Protein AF-A0A929URW5-F1 (afdb_monomer_lite)

pLDDT: mean 80.86, std 25.46, range [23.77, 98.81]

Foldseek 3Di:
DEEEEPFQFDDCVTPPVVCVVDDCVVYPYDYQPDAADQLGADQLVSVLCSLVVPLVPHQEYEEELNCQQQRHDLSLQADPDDLVSSVLSLCSLVVSCVVRVNYAYEYEYELDDQDLAQDPSSHAPCSVPCSNVQFVLQQVVQCVVVVNDDPPDDDPDPVNDDDCCVQDPDDDDDDDDDDDDDDDDDDDDDDDDDDSPPPRPPSPDPDDRCPVPDNVVVSCSSVVSSSSSVVSVVVVVVCCVVVSHVYYHYHYDPDDPTGDSD

Radius of gyration: 21.34 Å; chains: 1; bounding box: 52×49×50 Å

Structure (mmCIF, N/CA/C/O backbone):
data_AF-A0A929URW5-F1
#
_entry.id   AF-A0A929URW5-F1
#
loop_
_atom_site.group_PDB
_atom_site.id
_atom_site.type_symbol
_atom_site.label_atom_id
_atom_site.label_alt_id
_atom_site.label_comp_id
_atom_site.label_asym_id
_atom_site.label_entity_id
_atom_site.label_seq_id
_atom_site.pdbx_PDB_ins_code
_atom_site.Cartn_x
_atom_site.Cartn_y
_atom_site.Cartn_z
_atom_site.occupancy
_atom_site.B_iso_or_equiv
_atom_site.auth_seq_id
_atom_site.auth_comp_id
_atom_site.auth_asym_id
_atom_site.auth_atom_id
_atom_site.pdbx_PDB_model_num
ATOM 1 N N . MET A 1 1 ? -13.290 -8.581 20.587 1.00 94.56 1 MET A N 1
ATOM 2 C CA . MET A 1 1 ? -12.255 -7.677 20.051 1.00 94.56 1 MET A CA 1
ATOM 3 C C . MET A 1 1 ? -12.686 -7.195 18.677 1.00 94.56 1 MET A C 1
ATOM 5 O O . MET A 1 1 ? -13.157 -8.012 17.895 1.00 94.56 1 MET A O 1
ATOM 9 N N . LYS A 1 2 ? -12.552 -5.908 18.374 1.00 96.94 2 LYS A N 1
ATOM 10 C CA . LYS A 1 2 ? -12.878 -5.293 17.090 1.00 96.94 2 LYS A CA 1
ATOM 11 C C . LYS A 1 2 ? -11.612 -4.714 16.470 1.00 96.94 2 LYS A C 1
ATOM 13 O O . LYS A 1 2 ? -11.015 -3.794 17.018 1.00 96.94 2 LYS A O 1
ATOM 18 N N . ILE A 1 3 ? -11.219 -5.251 15.323 1.00 97.69 3 ILE A N 1
ATOM 19 C CA . ILE A 1 3 ? -10.032 -4.823 14.584 1.00 97.69 3 ILE A CA 1
ATOM 20 C C . ILE A 1 3 ? -10.495 -4.127 13.313 1.00 97.69 3 ILE A C 1
ATOM 22 O O . ILE A 1 3 ? -11.280 -4.681 12.541 1.00 97.69 3 ILE A O 1
ATOM 26 N N . LEU A 1 4 ? -9.995 -2.921 13.085 1.00 97.94 4 LEU A N 1
ATOM 27 C CA . LEU A 1 4 ? -10.109 -2.266 11.792 1.00 97.94 4 LEU A CA 1
ATOM 28 C C . LEU A 1 4 ? -9.009 -2.805 10.897 1.00 97.94 4 LEU A C 1
ATOM 30 O O . LEU A 1 4 ? -7.837 -2.779 11.265 1.00 97.94 4 LEU A O 1
ATOM 34 N N . LEU A 1 5 ? -9.395 -3.273 9.720 1.00 98.25 5 LEU A N 1
ATOM 35 C CA . LEU A 1 5 ? -8.473 -3.701 8.690 1.00 98.25 5 LEU A CA 1
ATOM 36 C C . LEU A 1 5 ? -8.624 -2.770 7.491 1.00 98.25 5 LEU A C 1
ATOM 38 O O . LEU A 1 5 ? -9.685 -2.713 6.869 1.00 98.25 5 LEU A O 1
ATOM 42 N N . LEU A 1 6 ? -7.545 -2.070 7.154 1.00 98.38 6 LEU A N 1
ATOM 43 C CA . LEU A 1 6 ? -7.367 -1.500 5.827 1.00 98.38 6 LEU A CA 1
ATOM 44 C C . LEU A 1 6 ? -6.503 -2.489 5.023 1.00 98.38 6 LEU A C 1
ATOM 46 O O . LEU A 1 6 ? -5.286 -2.527 5.229 1.00 98.38 6 LEU A O 1
ATOM 50 N N . PRO A 1 7 ? -7.116 -3.357 4.196 1.00 98.12 7 PRO A N 1
ATOM 51 C CA . PRO A 1 7 ? -6.416 -4.459 3.542 1.00 98.12 7 PRO A CA 1
ATOM 52 C C . PRO A 1 7 ? -5.497 -3.952 2.428 1.00 98.12 7 PRO A C 1
ATOM 54 O O . PRO A 1 7 ? -5.641 -2.821 1.976 1.00 98.12 7 PRO A O 1
ATOM 57 N N . LEU A 1 8 ? -4.591 -4.812 1.954 1.00 97.75 8 LEU A N 1
ATOM 58 C CA . LEU A 1 8 ? -3.663 -4.495 0.861 1.00 97.75 8 LEU A CA 1
ATOM 59 C C . LEU A 1 8 ? -4.377 -4.105 -0.445 1.00 97.75 8 LEU A C 1
ATOM 61 O O . LEU A 1 8 ? -3.976 -3.174 -1.139 1.00 97.75 8 LEU A O 1
ATOM 65 N N . ASP A 1 9 ? -5.438 -4.839 -0.771 1.00 97.06 9 ASP A N 1
ATOM 66 C CA . ASP A 1 9 ? -6.297 -4.646 -1.936 1.00 97.06 9 ASP A CA 1
ATOM 67 C C . ASP A 1 9 ? -7.621 -5.410 -1.749 1.00 97.06 9 ASP A C 1
ATOM 69 O O . ASP A 1 9 ? -7.901 -5.965 -0.681 1.00 97.06 9 ASP A O 1
ATOM 73 N N . GLU A 1 10 ? -8.464 -5.412 -2.779 1.00 96.81 10 GLU A N 1
ATOM 74 C CA . GLU A 1 10 ? -9.782 -6.040 -2.784 1.00 96.81 10 GLU A CA 1
ATOM 75 C C . GLU A 1 10 ? -9.771 -7.569 -2.885 1.00 96.81 10 GLU A C 1
ATOM 77 O O . GLU A 1 10 ? -10.828 -8.198 -2.751 1.00 96.81 10 GLU A O 1
ATOM 82 N N . ARG A 1 11 ? -8.613 -8.195 -3.134 1.00 96.38 11 ARG A N 1
ATOM 83 C CA . ARG A 1 11 ? -8.550 -9.641 -3.363 1.00 96.38 11 ARG A CA 1
ATOM 84 C C . ARG A 1 11 ? -8.981 -10.395 -2.097 1.00 96.38 11 ARG A C 1
ATOM 86 O O . ARG A 1 11 ? -8.647 -9.985 -0.981 1.00 96.38 11 ARG A O 1
ATOM 93 N N . PRO A 1 12 ? -9.689 -11.538 -2.221 1.00 95.75 12 PRO A N 1
ATOM 94 C CA . PRO A 1 12 ? -10.243 -12.249 -1.067 1.00 95.75 12 PRO A CA 1
ATOM 95 C C . PRO A 1 12 ? -9.217 -12.631 0.003 1.00 95.75 12 PRO A C 1
ATOM 97 O O . PRO A 1 12 ? -9.555 -12.617 1.184 1.00 95.75 12 PRO A O 1
ATOM 100 N N . CYS A 1 13 ? -7.976 -12.933 -0.385 1.00 95.25 13 CYS A N 1
ATOM 101 C CA . CYS A 1 13 ? -6.891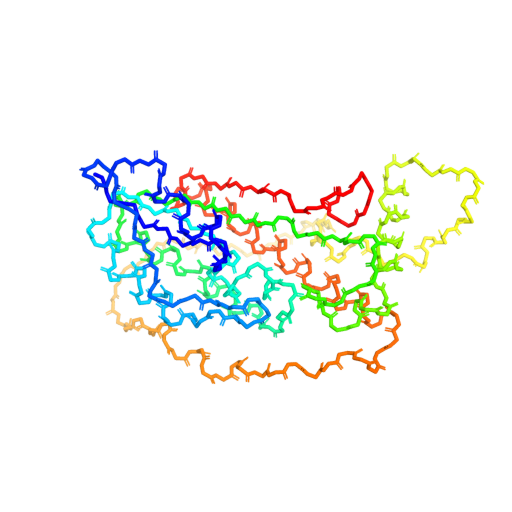 -13.230 0.551 1.00 95.25 13 CYS A CA 1
ATOM 102 C C . CYS A 1 13 ? -6.545 -12.053 1.472 1.00 95.25 13 CYS A C 1
ATOM 104 O O . CYS A 1 13 ? -6.184 -12.285 2.622 1.00 95.25 13 CYS A O 1
ATOM 106 N N . ASN A 1 14 ? -6.720 -10.820 0.998 1.00 96.06 14 ASN A N 1
ATOM 107 C CA . ASN A 1 14 ? -6.400 -9.603 1.734 1.00 96.06 14 ASN A CA 1
ATOM 108 C C . ASN A 1 14 ? -7.613 -9.060 2.497 1.00 96.06 14 ASN A C 1
ATOM 110 O O . ASN A 1 14 ? -7.481 -8.660 3.650 1.00 96.06 14 ASN A O 1
ATOM 114 N N . ALA A 1 15 ? -8.801 -9.073 1.885 1.00 94.62 15 ALA A N 1
ATOM 115 C CA . ALA A 1 15 ? -10.001 -8.493 2.488 1.00 94.62 15 ALA A CA 1
ATOM 116 C C . ALA A 1 15 ? -10.859 -9.520 3.248 1.00 94.62 15 ALA A C 1
ATOM 118 O O . ALA A 1 15 ? -11.275 -9.277 4.376 1.00 94.62 15 ALA A O 1
ATOM 119 N N . ALA A 1 16 ? -11.138 -10.687 2.659 1.00 92.19 16 ALA A N 1
ATOM 120 C CA . ALA A 1 16 ? -12.154 -11.607 3.178 1.00 92.19 16 ALA A CA 1
ATOM 121 C C . ALA A 1 16 ? -11.596 -12.694 4.109 1.00 92.19 16 ALA A C 1
ATOM 123 O O . ALA A 1 16 ? -12.256 -13.089 5.070 1.00 92.19 16 ALA A O 1
ATOM 124 N N . PHE A 1 17 ? -10.411 -13.226 3.813 1.00 95.12 17 PHE A N 1
ATOM 125 C CA . PHE A 1 17 ? -9.847 -14.371 4.528 1.00 95.12 17 PHE A CA 1
ATOM 126 C C . PHE A 1 17 ? -9.411 -14.045 5.964 1.00 95.12 17 PHE A C 1
ATOM 128 O O . PHE A 1 17 ? -9.659 -14.896 6.821 1.00 95.12 17 PHE A O 1
ATOM 135 N N . PRO A 1 18 ? -8.876 -12.848 6.293 1.00 93.44 18 PRO A N 1
ATOM 136 C CA . PRO A 1 18 ? -8.541 -12.507 7.678 1.00 93.44 18 PRO A CA 1
ATOM 137 C C . PRO A 1 18 ? -9.731 -12.636 8.637 1.00 93.44 18 PRO A C 1
ATOM 139 O O . PRO A 1 18 ? -9.588 -13.171 9.735 1.00 93.44 18 PRO A O 1
ATOM 142 N N . GLY A 1 19 ? -10.934 -12.251 8.196 1.00 91.56 19 GLY A N 1
ATOM 143 C CA . GLY A 1 19 ? -12.167 -12.396 8.979 1.00 91.56 19 GLY A CA 1
ATOM 144 C C . GLY A 1 19 ? -12.617 -13.843 9.210 1.00 91.56 19 GLY A C 1
ATOM 145 O O . GLY A 1 19 ? -13.513 -14.075 10.013 1.00 91.56 19 GLY A O 1
ATOM 146 N N . ARG A 1 20 ? -12.010 -14.822 8.525 1.00 92.88 20 ARG A N 1
ATOM 147 C CA . ARG A 1 20 ? -12.298 -16.259 8.681 1.00 92.88 20 ARG A CA 1
ATOM 148 C C . ARG A 1 20 ? -11.313 -16.972 9.605 1.00 92.88 20 ARG A C 1
ATOM 150 O O . ARG A 1 20 ? -11.554 -18.123 9.952 1.00 92.88 20 ARG A O 1
ATOM 157 N N . LEU A 1 21 ? -10.215 -16.317 9.989 1.00 93.31 21 LEU A N 1
ATOM 158 C CA . LEU A 1 21 ? -9.201 -16.902 10.874 1.00 93.31 21 LEU A CA 1
ATOM 159 C C . LEU A 1 21 ? -9.706 -17.062 12.312 1.00 93.31 21 LEU A C 1
ATOM 161 O O . LEU A 1 21 ? -9.198 -17.899 13.056 1.00 93.31 21 LEU A O 1
ATOM 165 N N . PHE A 1 22 ? -10.711 -16.274 12.698 1.00 91.00 22 PHE A N 1
ATOM 166 C CA . PHE A 1 22 ? -11.217 -16.212 14.060 1.00 91.00 22 PHE A CA 1
ATOM 167 C C . PHE A 1 22 ? -12.748 -16.317 14.088 1.00 91.00 22 PHE A C 1
ATOM 169 O O . PHE A 1 22 ? -13.413 -15.821 13.177 1.00 91.00 22 PHE A O 1
ATOM 176 N N . PRO A 1 23 ? -13.335 -16.919 15.139 1.00 90.38 23 PRO A N 1
ATOM 177 C CA . PRO A 1 23 ? -14.773 -16.842 15.377 1.00 90.38 23 PRO A CA 1
ATOM 178 C C . PRO A 1 23 ? -15.239 -15.386 15.526 1.00 90.38 23 PRO A C 1
ATOM 180 O O . PRO A 1 23 ? -14.624 -14.607 16.261 1.00 90.38 23 PRO A O 1
ATOM 183 N N . ALA A 1 24 ? -16.332 -15.026 14.849 1.00 86.25 24 ALA A N 1
ATOM 184 C CA . ALA A 1 24 ? -16.820 -13.645 14.767 1.00 86.25 24 ALA A CA 1
ATOM 185 C C . ALA A 1 24 ? -17.285 -13.060 16.117 1.00 86.25 24 ALA A C 1
ATOM 187 O O . ALA A 1 24 ? -17.271 -11.846 16.301 1.00 86.25 24 ALA A O 1
ATOM 188 N N . ASP A 1 25 ? -17.674 -13.911 17.069 1.00 91.62 25 ASP A N 1
ATOM 189 C CA . ASP A 1 25 ? -18.012 -13.541 18.448 1.00 91.62 25 ASP A CA 1
ATOM 190 C C . ASP A 1 25 ? -16.774 -13.179 19.287 1.00 91.62 25 ASP A C 1
ATOM 192 O O . ASP A 1 25 ? -16.882 -12.459 20.280 1.00 91.62 25 ASP A O 1
ATOM 196 N N . LYS A 1 26 ? -15.582 -13.631 18.874 1.00 94.75 26 LYS A N 1
ATOM 197 C CA . LYS A 1 26 ? -14.308 -13.324 19.540 1.00 94.75 26 LYS A CA 1
ATOM 198 C C . LYS A 1 26 ? -13.587 -12.150 18.891 1.00 94.75 26 LYS A C 1
ATOM 200 O O . LYS A 1 26 ? -13.140 -11.237 19.594 1.00 94.75 26 LYS A O 1
ATOM 205 N N . VAL A 1 27 ? -13.475 -12.168 17.563 1.00 95.75 27 VAL A N 1
ATOM 206 C CA . VAL A 1 27 ? -12.776 -11.143 16.781 1.00 95.75 27 VAL A CA 1
ATOM 207 C C . VAL A 1 27 ? -13.654 -10.700 15.618 1.00 95.75 27 VAL A C 1
ATOM 209 O O . VAL A 1 27 ? -13.965 -11.478 14.720 1.00 95.75 27 VAL A O 1
ATOM 212 N N . GLN A 1 28 ? -14.016 -9.423 15.620 1.00 96.19 28 GLN A N 1
ATOM 213 C CA . GLN A 1 28 ? -14.734 -8.772 14.538 1.00 96.19 28 GLN A CA 1
ATOM 214 C C . GLN A 1 28 ? -13.746 -7.960 13.699 1.00 96.19 28 GLN A C 1
ATOM 216 O O . GLN A 1 28 ? -13.172 -6.991 14.192 1.00 96.19 28 GLN A O 1
ATOM 221 N N . ILE A 1 29 ? -13.570 -8.335 12.432 1.00 96.50 29 ILE A N 1
ATOM 222 C CA . ILE A 1 29 ? -12.790 -7.552 11.467 1.00 96.50 29 ILE A CA 1
ATOM 223 C C . ILE A 1 29 ? -13.732 -6.596 10.734 1.00 96.50 29 ILE A C 1
ATOM 225 O O . ILE A 1 29 ? -14.712 -7.033 10.128 1.00 96.50 29 ILE A O 1
ATOM 229 N N . LEU A 1 30 ? -13.442 -5.298 10.789 1.00 96.69 30 LEU A N 1
ATOM 230 C CA . LEU A 1 30 ? -14.157 -4.271 10.038 1.00 96.69 30 LEU A CA 1
ATOM 231 C C . LEU A 1 30 ? -13.333 -3.823 8.835 1.00 96.69 30 LEU A C 1
ATOM 233 O O . LEU A 1 30 ? -12.137 -3.580 8.960 1.00 96.69 30 LEU A O 1
ATOM 237 N N . LEU A 1 31 ? -14.001 -3.668 7.696 1.00 96.50 31 LEU A N 1
ATOM 238 C CA . LEU A 1 31 ? -13.420 -3.253 6.420 1.00 96.50 31 LEU A CA 1
ATOM 239 C C . LEU A 1 31 ? -14.153 -2.013 5.893 1.00 96.50 31 LEU A C 1
ATOM 241 O O . LEU A 1 31 ? -15.348 -1.851 6.183 1.00 96.50 31 LEU A O 1
ATOM 245 N N . PRO A 1 32 ? -13.494 -1.169 5.081 1.00 96.00 32 PRO A N 1
ATOM 246 C CA . PRO A 1 32 ? -14.184 -0.115 4.349 1.00 96.00 32 PRO A CA 1
ATOM 247 C C . PRO A 1 32 ? -15.232 -0.716 3.407 1.00 96.00 32 PRO A C 1
ATOM 249 O O . PRO A 1 32 ? -15.073 -1.814 2.872 1.00 96.00 32 PRO A O 1
ATOM 252 N N . ARG A 1 33 ? -16.325 0.022 3.179 1.00 91.88 33 ARG A N 1
ATOM 253 C CA . ARG A 1 33 ? -17.443 -0.447 2.336 1.00 91.88 33 ARG A CA 1
ATOM 254 C C . ARG A 1 33 ? -17.048 -0.641 0.874 1.00 91.88 33 ARG A C 1
ATOM 256 O O . ARG A 1 33 ? -17.695 -1.406 0.164 1.00 91.88 33 ARG A O 1
ATOM 263 N N . LYS A 1 34 ? -16.039 0.099 0.419 1.00 94.88 34 LYS A N 1
ATOM 264 C CA . LYS A 1 34 ? -15.576 0.109 -0.962 1.00 94.88 34 LYS A CA 1
ATOM 265 C C . LYS A 1 34 ? -14.056 0.154 -0.977 1.00 94.88 34 LYS A C 1
ATOM 267 O O . LYS A 1 34 ? -13.457 0.997 -0.318 1.00 94.88 34 LYS A O 1
ATOM 272 N N . LEU A 1 35 ? -13.475 -0.760 -1.740 1.00 97.12 35 LEU A N 1
ATOM 273 C CA . LEU A 1 35 ? -12.051 -0.822 -2.044 1.00 97.12 35 LEU A CA 1
ATOM 274 C C . LEU A 1 35 ? -11.830 -0.457 -3.518 1.00 97.12 35 LEU A C 1
ATOM 276 O O . LEU A 1 35 ? -12.790 -0.229 -4.265 1.00 97.12 35 LEU A O 1
ATOM 280 N N . GLY A 1 36 ? -10.560 -0.397 -3.914 1.00 95.81 36 GLY A N 1
ATOM 281 C CA . GLY A 1 36 ? -10.155 -0.352 -5.313 1.00 95.81 36 GLY A CA 1
ATOM 282 C C . GLY A 1 36 ? -10.518 -1.642 -6.052 1.00 95.81 36 GLY A C 1
ATOM 283 O O . GLY A 1 36 ? -11.172 -2.537 -5.514 1.00 95.81 36 GLY A O 1
ATOM 284 N N . HIS A 1 37 ? -10.128 -1.714 -7.317 1.00 97.25 37 HIS A N 1
ATOM 285 C CA . HIS A 1 37 ? -10.240 -2.932 -8.105 1.00 97.25 37 HIS A CA 1
ATOM 286 C C . HIS A 1 37 ? -9.135 -2.987 -9.158 1.00 97.25 37 HIS A C 1
ATOM 288 O O . HIS A 1 37 ? -9.199 -2.282 -10.174 1.00 97.25 37 HIS A O 1
ATOM 294 N N . LYS A 1 38 ? -8.141 -3.851 -8.944 1.00 95.56 38 LYS A N 1
ATOM 295 C CA . LYS A 1 38 ? -6.922 -3.930 -9.757 1.00 95.56 38 LYS A CA 1
ATOM 296 C C . LYS A 1 38 ? -6.292 -2.543 -9.975 1.00 95.56 38 LYS A C 1
ATOM 298 O O . LYS A 1 38 ? -6.039 -1.834 -9.012 1.00 95.56 38 LYS A O 1
ATOM 303 N N . LYS A 1 39 ? -6.087 -2.123 -11.234 1.00 96.50 39 LYS A N 1
ATOM 304 C CA . LYS A 1 39 ? -5.539 -0.809 -11.618 1.00 96.50 39 LYS A CA 1
ATOM 305 C C . LYS A 1 39 ? -6.400 0.380 -11.155 1.00 96.50 39 LYS A C 1
ATOM 307 O O . LYS A 1 39 ? -5.908 1.502 -11.127 1.00 96.50 39 LYS A O 1
ATOM 312 N N . LYS A 1 40 ? -7.675 0.169 -10.796 1.00 97.25 40 LYS A N 1
ATOM 313 C CA . LYS A 1 40 ? -8.557 1.239 -10.313 1.00 97.25 40 LYS A CA 1
ATOM 314 C C . LYS A 1 40 ? -8.333 1.482 -8.813 1.00 97.25 40 LYS A C 1
ATOM 316 O O . LYS A 1 40 ? -8.662 0.592 -8.026 1.00 97.25 40 LYS A O 1
ATOM 321 N N . PRO A 1 41 ? -7.860 2.668 -8.395 1.00 98.12 41 PRO A N 1
ATOM 322 C CA . PRO A 1 41 ? -7.625 2.955 -6.986 1.00 98.12 41 PRO A CA 1
ATOM 323 C C . PRO A 1 41 ? -8.926 3.064 -6.186 1.00 98.12 41 PRO A C 1
ATOM 325 O O . PRO A 1 41 ? -9.983 3.433 -6.710 1.00 98.12 41 PRO A O 1
ATOM 328 N N . ALA A 1 42 ? -8.836 2.752 -4.893 1.00 97.94 42 ALA A N 1
ATOM 329 C CA . ALA A 1 42 ? -9.832 3.156 -3.913 1.00 97.94 42 ALA A CA 1
ATOM 330 C C . ALA A 1 42 ? -9.879 4.688 -3.781 1.00 97.94 42 ALA A C 1
ATOM 332 O O . ALA A 1 42 ? -8.879 5.378 -3.972 1.00 97.94 42 ALA A O 1
ATOM 333 N N . ASP A 1 43 ? -11.047 5.208 -3.415 1.00 97.62 43 ASP A N 1
ATOM 334 C CA . ASP A 1 43 ? -11.237 6.630 -3.140 1.00 97.62 43 ASP A CA 1
ATOM 335 C C . ASP A 1 43 ? -10.715 6.963 -1.737 1.00 97.62 43 ASP A C 1
ATOM 337 O O . ASP A 1 43 ? -11.196 6.399 -0.751 1.00 97.62 43 ASP A O 1
ATOM 341 N N . PHE A 1 44 ? -9.745 7.874 -1.648 1.00 97.75 44 PHE A N 1
ATOM 342 C CA . PHE A 1 44 ? -9.121 8.242 -0.379 1.00 97.75 44 PHE A CA 1
ATOM 343 C C . PHE A 1 44 ? -10.120 8.812 0.635 1.00 97.75 44 PHE A C 1
ATOM 345 O O . PHE A 1 44 ? -10.040 8.462 1.811 1.00 97.75 44 PHE A O 1
ATOM 352 N N . SER A 1 45 ? -11.101 9.608 0.196 1.00 97.38 45 SER A N 1
ATOM 353 C CA . SER A 1 45 ? -12.120 10.173 1.089 1.00 97.38 45 SER A CA 1
ATOM 354 C C . SER A 1 45 ? -12.949 9.069 1.751 1.00 97.38 45 SER A C 1
ATOM 356 O O . SER A 1 45 ? -13.146 9.071 2.963 1.00 97.38 45 SER A O 1
ATOM 358 N N . VAL A 1 46 ? -13.314 8.038 0.983 1.00 97.69 46 VAL A N 1
ATOM 359 C CA . VAL A 1 46 ? -14.051 6.869 1.484 1.00 97.69 46 VAL A CA 1
ATOM 360 C C . VAL A 1 46 ? -13.220 6.068 2.489 1.00 97.69 46 VAL A C 1
ATOM 362 O O . VAL A 1 46 ? -13.768 5.552 3.467 1.00 97.69 46 VAL A O 1
ATOM 365 N N . LEU A 1 47 ? -11.908 5.944 2.262 1.00 98.50 47 LEU A N 1
ATOM 366 C CA . LEU A 1 47 ? -11.006 5.276 3.203 1.00 98.50 47 LEU A CA 1
ATOM 367 C C . LEU A 1 47 ? -10.840 6.090 4.494 1.00 98.50 47 LEU A C 1
ATOM 369 O O . LEU A 1 47 ? -10.953 5.527 5.582 1.00 98.50 47 LEU A O 1
ATOM 373 N N . SER A 1 48 ? -10.616 7.400 4.373 1.00 98.25 48 SER A N 1
ATOM 374 C CA . SER A 1 48 ? -10.478 8.337 5.493 1.00 98.25 48 SER A CA 1
ATOM 375 C C . SER A 1 48 ? -11.724 8.338 6.382 1.00 98.25 48 SER A C 1
ATOM 377 O O . SER A 1 48 ? -11.627 8.091 7.589 1.00 98.25 48 SER A O 1
ATOM 379 N N . ASP A 1 49 ? -12.907 8.491 5.780 1.00 98.00 49 ASP A N 1
ATOM 380 C CA . ASP A 1 49 ? -14.189 8.465 6.486 1.00 98.00 49 ASP A CA 1
ATOM 381 C C . ASP A 1 49 ? -14.377 7.155 7.251 1.00 98.00 49 ASP A C 1
ATOM 383 O O . ASP A 1 49 ? -14.738 7.163 8.429 1.00 98.00 49 ASP A O 1
ATOM 387 N N . PHE A 1 50 ? -14.077 6.017 6.616 1.00 98.12 50 PHE A N 1
ATOM 388 C CA . PHE A 1 50 ? -14.141 4.717 7.276 1.00 98.12 50 PHE A CA 1
ATOM 389 C C . PHE A 1 50 ? -13.222 4.647 8.503 1.00 98.12 50 PHE A C 1
ATOM 391 O O . PHE A 1 50 ? -13.662 4.195 9.566 1.00 98.12 50 PHE A O 1
ATOM 398 N N . LEU A 1 51 ? -11.968 5.092 8.374 1.00 98.44 51 LEU A N 1
ATOM 399 C CA . LEU A 1 51 ? -10.997 5.054 9.465 1.00 98.44 51 LEU A CA 1
ATOM 400 C C . LEU A 1 51 ? -11.471 5.912 10.643 1.00 98.44 51 LEU A C 1
ATOM 402 O O . LEU A 1 51 ? -11.558 5.410 11.762 1.00 98.44 51 LEU A O 1
ATOM 406 N N . PHE A 1 52 ? -11.862 7.166 10.407 1.00 98.00 52 PHE A N 1
ATOM 407 C CA . PHE A 1 52 ? -12.319 8.061 11.475 1.00 98.00 52 PHE A CA 1
ATOM 408 C C . PHE A 1 52 ? -13.684 7.682 12.062 1.00 98.00 52 PHE A C 1
ATOM 410 O O . PHE A 1 52 ? -13.929 7.914 13.251 1.00 98.00 52 PHE A O 1
ATOM 417 N N . GLU A 1 53 ? -14.589 7.107 11.267 1.00 97.12 53 GLU A N 1
ATOM 418 C CA . GLU A 1 53 ? -15.877 6.620 11.761 1.00 97.12 53 GLU A CA 1
ATOM 419 C C . GLU A 1 53 ? -15.672 5.426 12.698 1.00 97.12 53 GLU A C 1
ATOM 421 O O . GLU A 1 53 ? -16.252 5.388 13.785 1.00 97.12 53 GLU A O 1
ATOM 426 N N . LYS A 1 54 ? -14.848 4.452 12.290 1.00 97.81 54 LYS A N 1
ATOM 427 C CA . LYS A 1 54 ? -14.724 3.170 12.994 1.00 97.81 54 LYS A CA 1
ATOM 428 C C . LYS A 1 54 ? -13.670 3.159 14.096 1.00 97.81 54 LYS A C 1
ATOM 430 O O . LYS A 1 54 ? -13.802 2.347 15.009 1.00 97.81 54 LYS A O 1
ATOM 435 N N . ALA A 1 55 ? -12.674 4.046 14.055 1.00 97.50 55 ALA A N 1
ATOM 436 C CA . ALA A 1 55 ? -11.587 4.080 15.039 1.00 97.50 55 ALA A CA 1
ATOM 437 C C . ALA A 1 55 ? -12.072 4.364 16.470 1.00 97.50 55 ALA A C 1
ATOM 439 O O . ALA A 1 55 ? -11.450 3.907 17.422 1.00 97.50 55 ALA A O 1
ATOM 440 N N . LYS A 1 56 ? -13.215 5.049 16.626 1.00 95.25 56 LYS A N 1
ATOM 441 C CA . LYS A 1 56 ? -13.828 5.377 17.929 1.00 95.25 56 LYS A CA 1
ATOM 442 C C . LYS A 1 56 ? -14.057 4.159 18.823 1.00 95.25 56 LYS A C 1
ATOM 444 O O . LYS A 1 56 ? -13.875 4.253 20.030 1.00 95.25 56 LYS A O 1
ATOM 449 N N . ASP A 1 57 ? -14.456 3.043 18.217 1.00 94.25 57 ASP A N 1
ATOM 450 C CA . ASP A 1 57 ? -14.892 1.840 18.931 1.00 94.25 57 ASP A CA 1
ATOM 451 C C . ASP A 1 57 ? -13.978 0.636 18.655 1.00 94.25 57 ASP A C 1
ATOM 453 O O . ASP A 1 57 ? -14.402 -0.510 18.843 1.00 94.25 57 ASP A O 1
ATOM 457 N N . ALA A 1 58 ? -12.792 0.891 18.099 1.00 97.81 58 ALA A N 1
ATOM 458 C CA . ALA A 1 58 ? -11.815 -0.101 17.677 1.00 97.81 58 ALA A CA 1
ATOM 459 C C . ALA A 1 58 ? -10.861 -0.472 18.815 1.00 97.81 58 ALA A C 1
ATOM 461 O O . ALA A 1 58 ? -10.389 0.404 19.533 1.00 97.81 58 ALA A O 1
ATOM 462 N N . ASP A 1 59 ? -10.502 -1.751 18.912 1.00 98.31 59 ASP A N 1
ATOM 463 C CA . ASP A 1 59 ? -9.448 -2.211 19.823 1.00 98.31 59 ASP A CA 1
ATOM 464 C C . ASP A 1 59 ? -8.055 -2.129 19.176 1.00 98.31 59 ASP A C 1
ATOM 466 O O . ASP A 1 59 ? -7.052 -2.038 19.876 1.00 98.31 59 ASP A O 1
ATOM 470 N N . ALA A 1 60 ? -7.978 -2.193 17.841 1.00 98.38 60 ALA A N 1
ATOM 471 C CA . ALA A 1 60 ? -6.739 -2.054 17.076 1.00 98.38 60 ALA A CA 1
ATOM 472 C C . ALA A 1 60 ? -7.015 -1.676 15.613 1.00 98.38 60 ALA A C 1
ATOM 474 O O . ALA A 1 60 ? -8.077 -1.995 15.067 1.00 98.38 60 ALA A O 1
ATOM 475 N N . LEU A 1 61 ? -6.024 -1.059 14.966 1.00 98.75 61 LEU A N 1
ATOM 476 C CA . LEU A 1 61 ? -5.991 -0.811 13.525 1.00 98.75 61 LEU A CA 1
ATOM 477 C C . LEU A 1 61 ? -4.808 -1.555 12.892 1.00 98.75 61 LEU A C 1
ATOM 479 O O . LEU A 1 61 ? -3.667 -1.360 13.300 1.00 98.75 61 LEU A O 1
ATOM 483 N N . LEU A 1 62 ? -5.084 -2.378 11.878 1.00 98.50 62 LEU A N 1
ATOM 484 C CA . LEU A 1 62 ? -4.090 -2.943 10.966 1.00 98.50 62 LEU A CA 1
ATOM 485 C C . LEU A 1 62 ? -4.239 -2.278 9.593 1.00 98.50 62 LEU A C 1
ATOM 487 O O . LEU A 1 62 ? -5.285 -2.396 8.952 1.00 98.50 62 LEU A O 1
ATOM 491 N N . LEU A 1 63 ? -3.200 -1.573 9.153 1.00 97.75 63 LEU A N 1
ATOM 492 C CA . LEU A 1 63 ? -3.267 -0.638 8.036 1.00 97.75 63 LEU A CA 1
ATOM 493 C C . LEU A 1 63 ? -2.237 -0.949 6.939 1.00 97.75 63 LEU A C 1
ATOM 495 O O . LEU A 1 63 ? -1.032 -0.894 7.171 1.00 97.75 63 LEU A O 1
ATOM 499 N N . SER A 1 64 ? -2.708 -1.204 5.719 1.00 98.62 64 SER A N 1
ATOM 500 C CA . SER A 1 64 ? -1.861 -1.166 4.523 1.00 98.62 64 SER A CA 1
ATOM 501 C C . SER A 1 64 ? -1.557 0.281 4.125 1.00 98.62 64 SER A C 1
ATOM 503 O O . SER A 1 64 ? -2.478 1.048 3.828 1.00 98.62 64 SER A O 1
ATOM 505 N N . LEU A 1 65 ? -0.272 0.643 4.049 1.00 98.56 65 LEU A N 1
ATOM 506 C CA . LEU A 1 65 ? 0.138 1.921 3.458 1.00 98.56 65 LEU A CA 1
ATOM 507 C C . LEU A 1 65 ? -0.152 1.968 1.957 1.00 98.56 65 LEU A C 1
ATOM 509 O O . LEU A 1 65 ? -0.504 3.025 1.446 1.00 98.56 65 LEU A O 1
ATOM 513 N N . ASP A 1 66 ? -0.074 0.836 1.257 1.00 98.19 66 ASP A N 1
ATOM 514 C CA . ASP A 1 66 ? -0.355 0.778 -0.179 1.00 98.19 66 ASP A CA 1
ATOM 515 C C . ASP A 1 66 ? -1.817 1.176 -0.478 1.00 98.19 66 ASP A C 1
ATOM 517 O O . ASP A 1 66 ? -2.102 1.979 -1.371 1.00 98.19 66 ASP A O 1
ATOM 521 N N . MET A 1 67 ? -2.755 0.675 0.332 1.00 98.50 67 MET A N 1
ATOM 522 C CA . MET A 1 67 ? -4.167 1.052 0.246 1.00 98.50 67 MET A CA 1
ATOM 523 C C . MET A 1 67 ? -4.417 2.496 0.684 1.00 98.50 67 MET A C 1
ATOM 525 O O . MET A 1 67 ? -5.127 3.213 -0.014 1.00 98.50 67 MET A O 1
ATOM 529 N N . LEU A 1 68 ? -3.835 2.944 1.802 1.00 98.69 68 LEU A N 1
ATOM 530 C CA . LEU A 1 68 ? -4.042 4.310 2.296 1.00 98.69 68 LEU A CA 1
ATOM 531 C C . LEU A 1 68 ? -3.531 5.367 1.307 1.00 98.69 68 LEU A C 1
ATOM 533 O O . LEU A 1 68 ? -4.215 6.351 1.038 1.00 98.69 68 LEU A O 1
ATOM 537 N N . LEU A 1 69 ? -2.316 5.179 0.792 1.00 98.50 69 LEU A N 1
ATOM 538 C CA . LEU A 1 69 ? -1.619 6.197 0.010 1.00 98.50 69 LEU A CA 1
ATOM 539 C C . LEU A 1 69 ? -2.076 6.200 -1.451 1.00 98.50 69 LEU A C 1
ATOM 541 O O . LEU A 1 69 ? -2.306 7.268 -2.022 1.00 98.50 69 LEU A O 1
ATOM 545 N N . TYR A 1 70 ? -2.259 5.016 -2.042 1.00 98.19 70 TYR A N 1
ATOM 546 C CA . TYR A 1 70 ? -2.486 4.865 -3.484 1.00 98.19 70 TYR A CA 1
ATOM 547 C C . TYR A 1 70 ? -3.843 4.257 -3.837 1.00 98.19 70 TYR A C 1
ATOM 549 O O . TYR A 1 70 ? -4.224 4.259 -5.005 1.00 98.19 70 TYR A O 1
ATOM 557 N N . GLY A 1 71 ? -4.580 3.727 -2.861 1.00 98.12 71 GLY A N 1
ATOM 558 C CA . GLY A 1 71 ? -5.840 3.030 -3.102 1.00 98.12 71 GLY A CA 1
ATOM 559 C C . GLY A 1 71 ? -5.682 1.570 -3.541 1.00 98.12 71 GLY A C 1
ATOM 560 O O . GLY A 1 71 ? -6.635 1.010 -4.083 1.00 98.12 71 GLY A O 1
ATOM 561 N N . GLY A 1 72 ? -4.511 0.958 -3.326 1.00 97.94 72 GLY A N 1
ATOM 562 C CA . GLY A 1 72 ? -4.264 -0.480 -3.494 1.00 97.94 72 GLY A CA 1
ATOM 563 C C . GLY A 1 72 ? -2.839 -0.813 -3.952 1.00 97.94 72 GLY A C 1
ATOM 564 O O . GLY A 1 72 ? -2.091 0.069 -4.371 1.00 97.94 72 GLY A O 1
ATOM 565 N N . LEU A 1 73 ? -2.491 -2.107 -3.946 1.00 97.12 73 LEU A N 1
ATOM 566 C CA . LEU A 1 73 ? -1.164 -2.599 -4.356 1.00 97.12 73 LEU A CA 1
ATOM 567 C C . LEU A 1 73 ? -0.821 -2.367 -5.835 1.00 97.12 73 LEU A C 1
ATOM 569 O O . LEU A 1 73 ? 0.323 -2.083 -6.169 1.00 97.12 73 LEU A O 1
ATOM 573 N N . ILE A 1 74 ? -1.769 -2.560 -6.751 1.00 96.88 74 ILE A N 1
ATOM 574 C CA . ILE A 1 74 ? -1.509 -2.278 -8.169 1.00 96.88 74 ILE A CA 1
ATOM 575 C C . ILE A 1 74 ? -1.424 -0.757 -8.385 1.00 96.88 74 ILE A C 1
ATOM 577 O O . ILE A 1 74 ? -0.422 -0.305 -8.930 1.00 96.88 74 ILE A O 1
ATOM 581 N N . PRO A 1 75 ? -2.372 0.067 -7.892 1.00 97.31 75 PRO A N 1
ATOM 582 C CA . PRO A 1 75 ? -2.291 1.525 -7.987 1.00 97.31 75 PRO A CA 1
ATOM 583 C C . PRO A 1 75 ? -0.984 2.132 -7.466 1.00 97.31 75 PRO A C 1
ATOM 585 O O . PRO A 1 75 ? -0.491 3.102 -8.042 1.00 97.31 75 PRO A O 1
ATOM 588 N N . SER A 1 76 ? -0.368 1.533 -6.444 1.00 96.38 76 SER A N 1
ATOM 589 C CA . SER A 1 76 ? 0.930 1.964 -5.911 1.00 96.38 76 SER A CA 1
ATOM 590 C C . SER A 1 76 ? 2.094 1.846 -6.909 1.00 96.38 76 SER A C 1
ATOM 592 O O . SER A 1 76 ? 3.178 2.380 -6.676 1.00 96.38 76 SER A O 1
ATOM 594 N N . ARG A 1 77 ? 1.885 1.157 -8.038 1.00 94.50 77 ARG A N 1
ATOM 595 C CA . ARG A 1 77 ? 2.854 1.000 -9.131 1.00 94.50 77 ARG A CA 1
ATOM 596 C C . ARG A 1 77 ? 2.576 1.918 -10.317 1.00 94.50 77 ARG A C 1
ATOM 598 O O . ARG A 1 77 ? 3.464 2.070 -11.146 1.00 94.50 77 ARG A O 1
ATOM 605 N N . LEU A 1 78 ? 1.372 2.490 -10.403 1.00 92.94 78 LEU A N 1
ATOM 606 C CA . LEU A 1 78 ? 0.847 3.142 -11.613 1.00 92.94 78 LEU A CA 1
ATOM 607 C C . LEU A 1 78 ? 0.564 4.638 -11.438 1.00 92.94 78 LEU A C 1
ATOM 609 O O . LEU A 1 78 ? 0.236 5.317 -12.404 1.00 92.94 78 LEU A O 1
ATOM 613 N N . HIS A 1 79 ? 0.610 5.149 -10.210 1.00 92.69 79 HIS A N 1
ATOM 614 C CA . HIS A 1 79 ? 0.163 6.505 -9.908 1.00 92.69 79 HIS A CA 1
ATOM 615 C C . HIS A 1 79 ? 1.121 7.588 -10.419 1.00 92.69 79 HIS A C 1
ATOM 617 O O . HIS A 1 79 ? 2.329 7.387 -10.510 1.00 92.69 79 HIS A O 1
ATOM 623 N N . HIS A 1 80 ? 0.566 8.782 -10.628 1.00 89.81 80 HIS A N 1
ATOM 624 C CA . HIS A 1 80 ? 1.309 10.028 -10.860 1.00 89.81 80 HIS A CA 1
ATOM 625 C C . HIS A 1 80 ? 0.918 11.100 -9.829 1.00 89.81 80 HIS A C 1
ATOM 627 O O . HIS A 1 80 ? 1.025 12.298 -10.069 1.00 89.81 80 HIS A O 1
ATOM 633 N N . LEU A 1 81 ? 0.429 10.647 -8.667 1.00 93.38 81 LEU A N 1
ATOM 634 C CA . LEU A 1 81 ? 0.118 11.506 -7.528 1.00 93.38 81 LEU A CA 1
ATOM 635 C C . LEU A 1 81 ? 1.351 12.314 -7.120 1.00 93.38 81 LEU A C 1
ATOM 637 O O . LEU A 1 81 ? 2.460 11.777 -7.053 1.00 93.38 81 LEU A O 1
ATOM 641 N N . LYS A 1 82 ? 1.124 13.587 -6.799 1.00 94.62 82 LYS A N 1
ATOM 642 C CA . LYS A 1 82 ? 2.156 14.478 -6.276 1.00 94.62 82 LYS A CA 1
ATOM 643 C C . LYS A 1 82 ? 2.659 13.977 -4.924 1.00 94.62 82 LYS A C 1
ATOM 645 O O . LYS A 1 82 ? 1.910 13.368 -4.153 1.00 94.62 82 LYS A O 1
ATOM 650 N N . ALA A 1 83 ? 3.921 14.269 -4.619 1.00 95.19 83 ALA A N 1
ATOM 651 C CA . ALA A 1 83 ? 4.506 13.907 -3.334 1.00 95.19 83 ALA A CA 1
ATOM 652 C C . ALA A 1 83 ? 3.698 14.529 -2.185 1.00 95.19 83 ALA A C 1
ATOM 654 O O . ALA A 1 83 ? 3.335 13.828 -1.247 1.00 95.19 83 ALA A O 1
ATOM 655 N N . GLU A 1 84 ? 3.329 15.804 -2.300 1.00 96.75 84 GLU A N 1
ATOM 656 C CA . GLU A 1 84 ? 2.549 16.547 -1.306 1.00 96.75 84 GLU A CA 1
ATOM 657 C C . GLU A 1 84 ? 1.243 15.826 -0.955 1.00 96.75 84 GLU A C 1
ATOM 659 O O . GLU A 1 84 ? 0.916 15.675 0.224 1.00 96.75 84 GLU A O 1
ATOM 664 N N . THR A 1 85 ? 0.544 15.305 -1.966 1.00 97.69 85 THR A N 1
ATOM 665 C CA . THR A 1 85 ? -0.689 14.529 -1.800 1.00 97.69 85 THR A CA 1
ATOM 666 C C . THR A 1 85 ? -0.422 13.261 -0.991 1.00 97.69 85 THR A C 1
ATOM 668 O O . THR A 1 85 ? -1.096 13.004 0.002 1.00 97.69 85 THR A O 1
ATOM 671 N N . LEU A 1 86 ? 0.609 12.487 -1.335 1.00 98.31 86 LEU A N 1
ATOM 672 C CA . LEU A 1 86 ? 0.946 11.253 -0.614 1.00 98.31 86 LEU A CA 1
ATOM 673 C C . LEU A 1 86 ? 1.402 11.514 0.827 1.00 98.31 86 LEU A C 1
ATOM 675 O O . LEU A 1 86 ? 1.031 10.779 1.740 1.00 98.31 86 LEU A O 1
ATOM 679 N N . PHE A 1 87 ? 2.171 12.578 1.049 1.00 98.19 87 PHE A N 1
ATOM 680 C CA . PHE A 1 87 ? 2.591 12.997 2.383 1.00 98.19 87 PHE A CA 1
ATOM 681 C C . PHE A 1 87 ? 1.410 13.464 3.239 1.00 98.19 87 PHE A C 1
ATOM 683 O O . PHE A 1 87 ? 1.343 13.119 4.418 1.00 98.19 87 PHE A O 1
ATOM 690 N N . SER A 1 88 ? 0.451 14.181 2.649 1.00 98.06 88 SER A N 1
ATOM 691 C CA . SER A 1 88 ? -0.801 14.542 3.318 1.00 98.06 88 SER A CA 1
ATOM 692 C C . SER A 1 88 ? -1.610 13.297 3.698 1.00 98.06 88 SER A C 1
ATOM 694 O O . SER A 1 88 ? -2.046 13.172 4.842 1.00 98.06 88 SER A O 1
ATOM 696 N N . ARG A 1 89 ? -1.712 12.306 2.804 1.00 98.62 89 ARG A N 1
ATOM 697 C CA . ARG A 1 89 ? -2.366 11.022 3.114 1.00 98.62 89 ARG A CA 1
ATOM 698 C C . ARG A 1 89 ? -1.659 10.252 4.224 1.00 98.62 89 ARG A C 1
ATOM 700 O O . ARG A 1 89 ? -2.321 9.654 5.065 1.00 98.62 89 ARG A O 1
ATOM 707 N N . LEU A 1 90 ? -0.326 10.280 4.264 1.00 98.56 90 LEU A N 1
ATOM 708 C CA . LEU A 1 90 ? 0.444 9.674 5.352 1.00 98.56 90 LEU A CA 1
ATOM 709 C C . LEU A 1 90 ? 0.208 10.401 6.689 1.00 98.56 90 LEU A C 1
ATOM 711 O O . LEU A 1 90 ? 0.146 9.754 7.736 1.00 98.56 90 LEU A O 1
ATOM 715 N N . HIS A 1 91 ? 0.034 11.728 6.659 1.00 98.38 91 HIS A N 1
ATOM 716 C CA . HIS A 1 91 ? -0.243 12.547 7.844 1.00 98.38 91 HIS A CA 1
ATOM 717 C C . HIS A 1 91 ? -1.545 12.149 8.555 1.00 98.38 91 HIS A C 1
ATOM 719 O O . HIS A 1 91 ? -1.610 12.237 9.780 1.00 98.38 91 HIS A O 1
ATOM 725 N N . LEU A 1 92 ? -2.523 11.593 7.831 1.00 98.62 92 LEU A N 1
ATOM 726 C CA . LEU A 1 92 ? -3.769 11.063 8.399 1.00 98.62 92 LEU A CA 1
ATOM 727 C C . LEU A 1 92 ? -3.530 10.062 9.545 1.00 98.62 92 LEU A C 1
ATOM 729 O O . LEU A 1 92 ? -4.316 9.993 10.487 1.00 98.62 92 LEU A O 1
ATOM 733 N N . ILE A 1 93 ? -2.429 9.301 9.515 1.00 98.69 93 ILE A N 1
ATOM 734 C CA . ILE A 1 93 ? -2.077 8.367 10.600 1.00 98.69 93 ILE A CA 1
ATOM 735 C C . ILE A 1 93 ? -1.815 9.122 11.913 1.00 98.69 93 ILE A C 1
ATOM 737 O O . ILE A 1 93 ? -2.218 8.660 12.982 1.00 98.69 93 ILE A O 1
ATOM 741 N N . ARG A 1 94 ? -1.171 10.293 11.839 1.00 98.62 94 ARG A N 1
ATOM 742 C CA . ARG A 1 94 ? -0.931 11.155 13.004 1.00 98.62 94 ARG A CA 1
ATOM 743 C C . ARG A 1 94 ? -2.245 11.702 13.537 1.00 98.62 94 ARG A C 1
ATOM 745 O O . ARG A 1 94 ? -2.511 11.557 14.723 1.00 98.62 94 ARG A O 1
ATOM 752 N N . GLU A 1 95 ? -3.099 12.210 12.652 1.00 98.69 95 GLU A N 1
ATOM 753 C CA . GLU A 1 95 ? -4.427 12.713 13.018 1.00 98.69 95 GLU A CA 1
ATOM 754 C C . GLU A 1 95 ? -5.282 11.632 13.705 1.00 98.69 95 GLU A C 1
ATOM 756 O O . GLU A 1 95 ? -5.955 11.896 14.706 1.00 98.69 95 GLU A O 1
ATOM 761 N N . LEU A 1 96 ? -5.228 10.385 13.216 1.00 98.44 96 LEU A N 1
ATOM 762 C CA . LEU A 1 96 ? -5.883 9.247 13.864 1.00 98.44 96 LEU A CA 1
ATOM 763 C C . LEU A 1 96 ? -5.334 9.000 15.270 1.00 98.44 96 LEU A C 1
ATOM 765 O O . LEU A 1 96 ? -6.126 8.822 16.196 1.00 98.44 96 LEU A O 1
ATOM 769 N N . LYS A 1 97 ? -4.007 8.991 15.446 1.00 98.25 97 LYS A N 1
ATOM 770 C CA . LYS A 1 97 ? -3.382 8.756 16.755 1.00 98.25 97 LYS A CA 1
ATOM 771 C C . LYS A 1 97 ? -3.662 9.895 17.735 1.00 98.25 97 LYS A C 1
ATOM 773 O O . LYS A 1 97 ? -3.947 9.629 18.895 1.00 98.25 97 LYS A O 1
ATOM 778 N N . GLU A 1 98 ? -3.642 11.143 17.284 1.00 98.31 98 GLU A N 1
ATOM 779 C CA . GLU A 1 98 ? -3.976 12.309 18.111 1.00 98.31 98 GLU A CA 1
ATOM 780 C C . GLU A 1 98 ? -5.428 12.263 18.592 1.00 98.31 98 GLU A C 1
ATOM 782 O O . GLU A 1 98 ? -5.716 12.518 19.762 1.00 98.31 98 GLU A O 1
ATOM 787 N N . LYS A 1 99 ? -6.352 11.886 17.702 1.00 98.44 99 LYS A N 1
ATOM 788 C CA . LYS A 1 99 ? -7.777 11.777 18.029 1.00 98.44 99 LYS A CA 1
ATOM 789 C C . LYS A 1 99 ? -8.102 10.549 18.881 1.00 98.44 99 LYS A C 1
ATOM 791 O O . LYS A 1 99 ? -9.010 1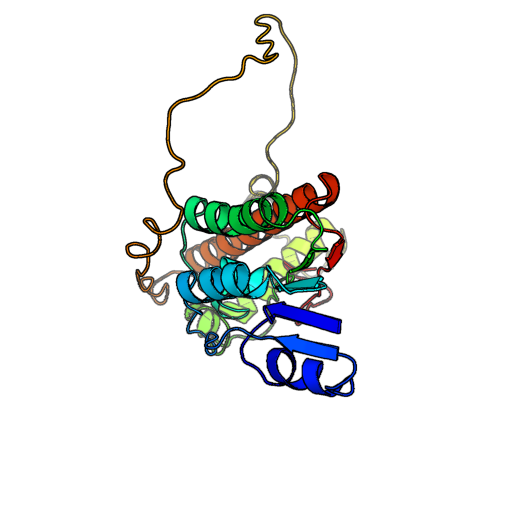0.606 19.711 1.00 98.44 99 LYS A O 1
ATOM 796 N N . TYR A 1 100 ? -7.376 9.451 18.680 1.00 98.25 100 TYR A N 1
ATOM 797 C CA . TYR A 1 100 ? -7.561 8.171 19.366 1.00 98.25 100 TYR A CA 1
ATOM 798 C C . TYR A 1 100 ? -6.235 7.687 19.980 1.00 98.25 100 TYR A C 1
ATOM 800 O O . TYR A 1 100 ? -5.678 6.682 19.537 1.00 98.25 100 TYR A O 1
ATOM 808 N N . PRO A 1 101 ? -5.724 8.353 21.034 1.00 97.81 101 PRO A N 1
ATOM 809 C CA . PRO A 1 101 ? -4.382 8.088 21.568 1.00 97.81 101 PRO A CA 1
ATOM 810 C C . PRO A 1 101 ? -4.208 6.673 22.127 1.00 97.81 101 PRO A C 1
ATOM 812 O O . PRO A 1 101 ? -3.102 6.135 22.118 1.00 97.81 101 PRO A O 1
ATOM 815 N N . ALA A 1 102 ? -5.301 6.053 22.579 1.00 97.31 102 ALA A N 1
ATOM 816 C CA . ALA A 1 102 ? -5.311 4.686 23.091 1.00 97.31 102 ALA A CA 1
ATOM 817 C C . ALA A 1 102 ? -5.386 3.608 21.993 1.00 97.31 102 ALA A C 1
ATOM 819 O O . ALA A 1 102 ? -5.241 2.433 22.313 1.00 97.31 102 ALA A O 1
ATOM 820 N N . LEU A 1 103 ? -5.624 3.975 20.727 1.00 98.50 103 LEU A N 1
ATOM 821 C CA . LEU A 1 103 ? -5.714 3.019 19.625 1.00 98.50 103 LEU A CA 1
ATOM 822 C C . LEU A 1 103 ? -4.300 2.569 19.215 1.00 98.50 103 LEU A C 1
ATOM 824 O O . LEU A 1 103 ? -3.501 3.408 18.774 1.00 98.50 103 LEU A O 1
ATOM 828 N N . PRO A 1 104 ? -3.958 1.273 19.330 1.00 98.56 104 PRO A N 1
ATOM 829 C CA . PRO A 1 104 ? -2.737 0.751 18.734 1.00 98.56 104 PRO A CA 1
ATOM 830 C C . PRO A 1 104 ? -2.896 0.666 17.210 1.00 98.56 104 PRO A C 1
ATOM 832 O O . PRO A 1 104 ? -3.895 0.143 16.700 1.00 98.56 104 PRO A O 1
ATOM 835 N N . ILE A 1 105 ? -1.899 1.178 16.486 1.00 98.81 105 ILE A N 1
ATOM 836 C CA . ILE A 1 105 ? -1.869 1.197 15.020 1.00 98.81 105 ILE A CA 1
ATOM 837 C C . ILE A 1 105 ? -0.677 0.370 14.537 1.00 98.81 105 ILE A C 1
ATOM 839 O O . ILE A 1 105 ? 0.476 0.713 14.788 1.00 98.81 105 ILE A O 1
ATOM 843 N N . TYR A 1 106 ? -0.963 -0.705 13.813 1.00 98.81 106 TYR A N 1
ATOM 844 C CA . TYR A 1 106 ? 0.016 -1.553 13.143 1.00 98.81 106 TYR A CA 1
ATOM 845 C C . TYR A 1 106 ? -0.056 -1.301 11.644 1.00 98.81 106 TYR A C 1
ATOM 847 O O . TYR A 1 106 ? -1.149 -1.246 11.080 1.00 98.81 106 TYR A O 1
ATOM 855 N N . ALA A 1 107 ? 1.093 -1.182 10.987 1.00 98.75 107 ALA A N 1
ATOM 856 C CA . ALA A 1 107 ? 1.144 -0.932 9.554 1.00 98.75 107 ALA A CA 1
ATOM 857 C C . ALA A 1 107 ? 1.894 -2.026 8.794 1.00 98.75 107 ALA A C 1
ATOM 859 O O . ALA A 1 107 ? 2.711 -2.766 9.345 1.00 98.75 107 ALA A O 1
ATOM 860 N N . PHE A 1 108 ? 1.655 -2.094 7.492 1.00 98.62 108 PHE A N 1
ATOM 861 C CA . PHE A 1 108 ? 2.536 -2.792 6.568 1.00 98.62 108 PHE A CA 1
ATOM 862 C C . PHE A 1 108 ? 2.595 -2.066 5.227 1.00 98.62 108 PHE A C 1
ATOM 864 O O . PHE A 1 108 ? 1.645 -1.382 4.839 1.00 98.62 108 PHE A O 1
ATOM 871 N N . ALA A 1 109 ? 3.722 -2.201 4.537 1.00 97.50 109 ALA A N 1
ATOM 872 C CA . ALA A 1 109 ? 3.951 -1.572 3.242 1.00 97.50 109 ALA A CA 1
ATOM 873 C C . ALA A 1 109 ? 4.772 -2.488 2.345 1.00 97.50 109 ALA A C 1
ATOM 875 O O . ALA A 1 109 ? 5.793 -3.030 2.767 1.00 97.50 109 ALA A O 1
ATOM 876 N N . THR A 1 110 ? 4.331 -2.669 1.110 1.00 96.12 110 THR A N 1
ATOM 877 C CA . THR A 1 110 ? 4.923 -3.672 0.231 1.00 96.12 110 THR A CA 1
ATOM 878 C C . THR A 1 110 ? 6.182 -3.139 -0.443 1.00 96.12 110 THR A C 1
ATOM 880 O O . THR A 1 110 ? 6.160 -2.104 -1.113 1.00 96.12 110 THR A O 1
ATOM 883 N N . VAL A 1 111 ? 7.291 -3.875 -0.335 1.00 93.94 111 VAL A N 1
ATOM 884 C CA . VAL A 1 111 ? 8.436 -3.667 -1.228 1.00 93.94 111 VAL A CA 1
ATOM 885 C C . VAL A 1 111 ? 8.028 -4.179 -2.603 1.00 93.94 111 VAL A C 1
ATOM 887 O O . VAL A 1 111 ? 7.875 -5.381 -2.817 1.00 93.94 111 VAL A O 1
ATOM 890 N N . MET A 1 112 ? 7.783 -3.242 -3.514 1.00 91.81 112 MET A N 1
ATOM 891 C CA . MET A 1 112 ? 7.171 -3.550 -4.801 1.00 91.81 112 MET A CA 1
ATOM 892 C C . MET A 1 112 ? 8.117 -4.322 -5.709 1.00 91.81 112 MET A C 1
ATOM 894 O O . MET A 1 112 ? 9.294 -3.980 -5.844 1.00 91.81 112 MET A O 1
ATOM 898 N N . ARG A 1 113 ? 7.550 -5.312 -6.393 1.00 92.31 113 ARG A N 1
ATOM 899 C CA . ARG A 1 113 ? 8.258 -6.170 -7.335 1.00 92.31 113 ARG A CA 1
ATOM 900 C C . ARG A 1 113 ? 8.839 -5.428 -8.543 1.00 92.31 113 ARG A C 1
ATOM 902 O O . ARG A 1 113 ? 8.443 -4.309 -8.890 1.00 92.31 113 ARG A O 1
ATOM 909 N N . CYS A 1 114 ? 9.757 -6.128 -9.208 1.00 93.94 114 CYS A N 1
ATOM 910 C CA . CYS A 1 114 ? 10.273 -5.834 -10.544 1.00 93.94 114 CYS A CA 1
ATOM 911 C C . CYS A 1 114 ? 10.280 -7.146 -11.352 1.00 93.94 114 CYS A C 1
ATOM 913 O O . CYS A 1 114 ? 11.295 -7.855 -11.325 1.00 93.94 114 CYS A O 1
ATOM 915 N N . PRO A 1 115 ? 9.156 -7.535 -11.982 1.00 92.81 115 PRO A N 1
ATOM 916 C CA . PRO A 1 115 ? 9.039 -8.815 -12.676 1.00 92.81 115 PRO A CA 1
ATOM 917 C C . PRO A 1 115 ? 10.058 -8.993 -13.804 1.00 92.81 115 PRO A C 1
ATOM 919 O O . PRO A 1 115 ? 10.348 -8.072 -14.555 1.00 92.81 115 PRO A O 1
ATOM 922 N N . ALA A 1 116 ? 10.572 -10.210 -13.979 1.00 93.69 116 ALA A N 1
ATOM 923 C CA . ALA A 1 116 ? 11.531 -10.517 -15.048 1.00 93.69 116 ALA A CA 1
ATOM 924 C C . ALA A 1 116 ? 10.892 -10.688 -16.442 1.00 93.69 116 ALA A C 1
ATOM 926 O O . ALA A 1 116 ? 11.592 -10.956 -17.418 1.00 93.69 116 ALA A O 1
ATOM 927 N N . TYR A 1 117 ? 9.569 -10.561 -16.534 1.00 93.38 117 TYR A N 1
ATOM 928 C CA . TYR A 1 117 ? 8.785 -10.699 -17.757 1.00 93.38 117 TYR A CA 1
ATOM 929 C C . TYR A 1 117 ? 8.128 -9.371 -18.132 1.00 93.38 117 TYR A C 1
ATOM 931 O O . TYR A 1 117 ? 7.974 -8.486 -17.295 1.00 93.38 117 TYR A O 1
ATOM 939 N N . SER A 1 118 ? 7.709 -9.254 -19.390 1.00 95.88 118 SER A N 1
ATOM 940 C CA . SER A 1 118 ? 6.978 -8.088 -19.881 1.00 95.88 118 SER A CA 1
ATOM 941 C C . SER A 1 118 ? 5.482 -8.394 -19.934 1.00 95.88 118 SER A C 1
ATOM 943 O O . SER A 1 118 ? 5.055 -9.306 -20.638 1.00 95.88 118 SER A O 1
ATOM 945 N N . SER A 1 119 ? 4.709 -7.677 -19.124 1.00 95.12 119 SER A N 1
ATOM 946 C CA . SER A 1 119 ? 3.247 -7.735 -19.039 1.00 95.12 119 SER A CA 1
ATOM 947 C C . SER A 1 119 ? 2.771 -6.501 -18.285 1.00 95.12 119 SER A C 1
ATOM 949 O O . SER A 1 119 ? 3.383 -6.132 -17.282 1.00 95.12 119 SER A O 1
ATOM 951 N N . ASP A 1 120 ? 1.689 -5.881 -18.736 1.00 94.44 120 ASP A N 1
ATOM 952 C CA . ASP A 1 120 ? 1.091 -4.720 -18.087 1.00 94.44 120 ASP A CA 1
ATOM 953 C C . ASP A 1 120 ? -0.106 -5.075 -17.187 1.00 94.44 120 ASP A C 1
ATOM 955 O O . ASP A 1 120 ? -0.698 -4.166 -16.621 1.00 94.44 120 ASP A O 1
ATOM 959 N N . ASP A 1 121 ? -0.483 -6.349 -16.999 1.00 94.44 121 ASP A N 1
ATOM 960 C CA . ASP A 1 121 ? -1.722 -6.713 -16.267 1.00 94.44 121 ASP A CA 1
ATOM 961 C C . ASP A 1 121 ? -1.805 -6.061 -14.867 1.00 94.44 121 ASP A C 1
ATOM 963 O O . ASP A 1 121 ? -2.863 -5.602 -14.428 1.00 94.44 121 ASP A O 1
ATOM 967 N N . GLU A 1 122 ? -0.659 -5.929 -14.194 1.00 93.75 122 GLU A N 1
ATOM 968 C CA . GLU A 1 122 ? -0.525 -5.274 -12.886 1.00 93.75 122 GLU A CA 1
ATOM 969 C C . GLU A 1 122 ? 0.541 -4.162 -12.865 1.00 93.75 122 GLU A C 1
ATOM 971 O O . GLU A 1 122 ? 0.849 -3.615 -11.805 1.00 93.75 122 GLU A O 1
ATOM 976 N N . GLU A 1 123 ? 1.128 -3.846 -14.017 1.00 94.75 123 GLU A N 1
ATOM 977 C CA . GLU A 1 123 ? 2.236 -2.900 -14.164 1.00 94.75 123 GLU A CA 1
ATOM 978 C C . GLU A 1 123 ? 1.831 -1.759 -15.124 1.00 94.75 123 GLU A C 1
ATOM 980 O O . GLU A 1 123 ? 0.757 -1.808 -15.734 1.00 94.75 123 GLU A O 1
ATOM 985 N N . PRO A 1 124 ? 2.624 -0.678 -15.222 1.00 93.25 124 PRO A N 1
ATOM 986 C CA . PRO A 1 124 ? 2.369 0.399 -16.178 1.00 93.25 124 PRO A CA 1
ATOM 987 C C . PRO A 1 124 ? 2.349 -0.130 -17.608 1.00 93.25 124 PRO A C 1
ATOM 989 O O . PRO A 1 124 ? 3.034 -1.099 -17.913 1.00 93.25 124 PRO A O 1
ATOM 992 N N . ASP A 1 125 ? 1.627 0.534 -18.505 1.00 93.88 125 ASP A N 1
ATOM 993 C CA . ASP A 1 125 ? 1.389 0.011 -19.857 1.00 93.88 125 ASP A CA 1
ATOM 994 C C . ASP A 1 125 ? 2.697 -0.227 -20.642 1.00 93.88 125 ASP A C 1
ATOM 996 O O . ASP A 1 125 ? 2.843 -1.213 -21.361 1.00 93.88 125 ASP A O 1
ATOM 1000 N N . TYR A 1 126 ? 3.728 0.598 -20.418 1.00 93.81 126 TYR A N 1
ATOM 1001 C CA . TYR A 1 126 ? 5.050 0.393 -21.025 1.00 93.81 126 TYR A CA 1
ATOM 1002 C C . TYR A 1 126 ? 5.758 -0.894 -20.570 1.00 93.81 126 TYR A C 1
ATOM 1004 O O . TYR A 1 126 ? 6.725 -1.326 -21.204 1.00 93.81 126 TYR A O 1
ATOM 1012 N N . TYR A 1 127 ? 5.318 -1.518 -19.475 1.00 94.88 127 TYR A N 1
ATOM 1013 C CA . TYR A 1 127 ? 5.896 -2.752 -18.953 1.00 94.88 127 TYR A CA 1
ATOM 1014 C C . TYR A 1 127 ? 5.609 -3.948 -19.867 1.00 94.88 127 TYR A C 1
ATOM 1016 O O . TYR A 1 127 ? 6.420 -4.872 -19.911 1.00 94.88 127 TYR A O 1
ATOM 1024 N N . GLU A 1 128 ? 4.540 -3.903 -20.676 1.00 95.62 128 GLU A N 1
ATOM 1025 C CA . GLU A 1 128 ? 4.289 -4.880 -21.747 1.00 95.62 128 GLU A CA 1
ATOM 1026 C C . GLU A 1 128 ? 5.441 -4.918 -22.766 1.00 95.62 128 GLU A C 1
ATOM 1028 O O . GLU A 1 128 ? 5.788 -5.974 -23.297 1.00 95.62 128 GLU A O 1
ATOM 1033 N N . ARG A 1 129 ? 6.100 -3.777 -22.996 1.00 94.69 129 ARG A N 1
ATOM 1034 C CA . ARG A 1 129 ? 7.214 -3.659 -23.942 1.00 94.69 129 ARG A CA 1
ATOM 1035 C C . ARG A 1 129 ? 8.580 -3.775 -23.273 1.00 94.69 129 ARG A C 1
ATOM 1037 O O . ARG A 1 129 ? 9.471 -4.432 -23.810 1.00 94.69 129 ARG A O 1
ATOM 1044 N N . PHE A 1 130 ? 8.764 -3.125 -22.126 1.00 95.94 130 PHE A N 1
ATOM 1045 C CA . PHE A 1 130 ? 10.081 -2.911 -21.522 1.00 95.94 130 PHE A CA 1
ATOM 1046 C C . PHE A 1 130 ? 10.307 -3.639 -20.192 1.00 95.94 130 PHE A C 1
ATOM 1048 O O . PHE A 1 130 ? 11.415 -3.564 -19.665 1.00 95.94 130 PHE A O 1
ATOM 1055 N N . GLY A 1 131 ? 9.325 -4.374 -19.661 1.00 94.88 131 GLY A N 1
ATOM 1056 C CA . GLY A 1 131 ? 9.401 -4.993 -18.332 1.00 94.88 131 GLY A CA 1
ATOM 1057 C C . GLY A 1 131 ? 10.650 -5.847 -18.103 1.00 94.88 131 GLY A C 1
ATOM 1058 O O . GLY A 1 131 ? 11.452 -5.568 -17.208 1.00 94.88 131 GLY A O 1
ATOM 1059 N N . SER A 1 132 ? 10.901 -6.817 -18.987 1.00 95.38 132 SER A N 1
ATOM 1060 C CA . SER A 1 132 ? 12.093 -7.672 -18.898 1.00 95.38 132 SER A CA 1
ATOM 1061 C C . SER A 1 132 ? 13.411 -6.893 -19.023 1.00 95.38 132 SER A C 1
ATOM 1063 O O . SER A 1 132 ? 14.412 -7.262 -18.407 1.00 95.38 132 SER A O 1
ATOM 1065 N N . ALA A 1 133 ? 13.432 -5.805 -19.803 1.00 96.25 133 ALA A N 1
ATOM 1066 C CA . ALA A 1 133 ? 14.610 -4.955 -19.972 1.00 96.25 133 ALA A CA 1
ATOM 1067 C C . ALA A 1 133 ? 14.877 -4.092 -18.726 1.00 96.25 133 ALA A C 1
ATOM 1069 O O . ALA A 1 133 ? 16.024 -3.993 -18.286 1.00 96.25 133 ALA A O 1
ATOM 1070 N N . ILE A 1 134 ? 13.825 -3.539 -18.110 1.00 95.81 134 ILE A N 1
ATOM 1071 C CA . ILE A 1 134 ? 13.896 -2.829 -16.824 1.00 95.81 134 ILE A CA 1
ATOM 1072 C C . ILE A 1 134 ? 14.442 -3.772 -15.745 1.00 95.81 134 ILE A C 1
ATOM 1074 O O . ILE A 1 134 ? 15.367 -3.413 -15.013 1.00 95.81 134 ILE A O 1
ATOM 1078 N N . HIS A 1 135 ? 13.935 -5.006 -15.680 1.00 95.19 135 HIS A N 1
ATOM 1079 C CA . HIS A 1 135 ? 14.444 -6.010 -14.750 1.00 95.19 135 HIS A CA 1
ATOM 1080 C C . HIS A 1 135 ? 15.930 -6.315 -14.975 1.00 95.19 135 HIS A C 1
ATOM 1082 O O . HIS A 1 135 ? 16.722 -6.254 -14.032 1.00 95.19 135 HIS A O 1
ATOM 1088 N N . ALA A 1 136 ? 16.328 -6.597 -16.221 1.00 95.06 136 ALA A N 1
ATOM 1089 C CA . ALA A 1 136 ? 17.718 -6.890 -16.566 1.00 95.06 136 ALA A CA 1
ATOM 1090 C C . ALA A 1 136 ? 18.661 -5.734 -16.190 1.00 95.06 136 ALA A C 1
ATOM 1092 O O . ALA A 1 136 ? 19.736 -5.966 -15.634 1.00 95.06 136 ALA A O 1
ATOM 1093 N N . ARG A 1 137 ? 18.236 -4.484 -16.420 1.00 95.25 137 ARG A N 1
ATOM 1094 C CA . ARG A 1 137 ? 18.970 -3.283 -16.004 1.00 95.25 137 ARG A CA 1
ATOM 1095 C C . ARG A 1 137 ? 19.182 -3.254 -14.491 1.00 95.25 137 ARG A C 1
ATOM 1097 O O . ARG A 1 137 ? 20.315 -3.081 -14.047 1.00 95.25 137 ARG A O 1
ATOM 1104 N N . GLY A 1 138 ? 18.129 -3.486 -13.708 1.00 94.50 138 GLY A N 1
ATOM 1105 C CA . GLY A 1 138 ? 18.221 -3.550 -12.248 1.00 94.50 138 GLY A CA 1
ATOM 1106 C C . GLY A 1 138 ? 19.128 -4.680 -11.750 1.00 94.50 138 GLY A C 1
ATOM 1107 O O . GLY A 1 138 ? 19.903 -4.483 -10.815 1.00 94.50 138 GLY A O 1
ATOM 1108 N N . ALA A 1 139 ? 19.082 -5.852 -12.389 1.00 94.00 139 ALA A N 1
ATOM 1109 C CA . ALA A 1 139 ? 19.936 -6.983 -12.034 1.00 94.00 139 ALA A CA 1
ATOM 1110 C C . ALA A 1 139 ? 21.424 -6.677 -12.271 1.00 94.00 139 ALA A C 1
ATOM 1112 O O . ALA A 1 139 ? 22.239 -6.910 -11.379 1.00 94.00 139 ALA A O 1
ATOM 1113 N N . LEU A 1 140 ? 21.766 -6.091 -13.425 1.00 93.25 140 LEU A N 1
ATOM 1114 C CA . LEU A 1 140 ? 23.136 -5.665 -13.737 1.00 93.25 140 LEU A CA 1
ATOM 1115 C C . LEU A 1 140 ? 23.645 -4.616 -12.740 1.00 93.25 140 LEU A C 1
ATOM 1117 O O . LEU A 1 140 ? 24.774 -4.718 -12.259 1.00 93.25 140 LEU A O 1
ATOM 1121 N N . MET A 1 141 ? 22.805 -3.634 -12.390 1.00 91.00 141 MET A N 1
ATOM 1122 C CA . MET A 1 141 ? 23.141 -2.617 -11.389 1.00 91.00 141 MET A CA 1
ATOM 1123 C C . MET A 1 141 ? 23.431 -3.245 -10.022 1.00 91.00 141 MET A C 1
ATOM 1125 O O . MET A 1 141 ? 24.466 -2.964 -9.421 1.00 91.00 141 MET A O 1
ATOM 1129 N N . HIS A 1 142 ? 22.558 -4.131 -9.541 1.00 92.44 142 HIS A N 1
ATOM 1130 C CA . HIS A 1 142 ? 22.745 -4.787 -8.248 1.00 92.44 142 HIS A CA 1
ATOM 1131 C C . HIS A 1 142 ? 23.996 -5.693 -8.235 1.00 92.44 142 HIS A C 1
ATOM 1133 O O . HIS A 1 142 ? 24.783 -5.668 -7.285 1.00 92.44 142 HIS A O 1
ATOM 1139 N N . GLN A 1 143 ? 24.251 -6.450 -9.302 1.00 90.12 143 GLN A N 1
ATOM 1140 C CA . GLN A 1 143 ? 25.464 -7.271 -9.417 1.00 90.12 143 GLN A CA 1
ATOM 1141 C C . GLN A 1 143 ? 26.747 -6.434 -9.373 1.00 90.12 143 GLN A C 1
ATOM 1143 O O . GLN A 1 143 ? 27.706 -6.815 -8.698 1.00 90.12 143 GLN A O 1
ATOM 1148 N N . ALA A 1 144 ? 26.758 -5.281 -10.047 1.00 89.06 144 ALA A N 1
ATOM 1149 C CA . ALA A 1 144 ? 27.882 -4.352 -10.000 1.00 89.06 144 ALA A CA 1
ATOM 1150 C C . ALA A 1 144 ? 28.113 -3.811 -8.578 1.00 89.06 144 ALA A C 1
ATOM 1152 O O . ALA A 1 144 ? 29.252 -3.763 -8.119 1.00 89.06 144 ALA A O 1
ATOM 1153 N N . LEU A 1 145 ? 27.039 -3.469 -7.856 1.00 87.50 145 LEU A N 1
ATOM 1154 C CA . LEU A 1 145 ? 27.112 -2.967 -6.477 1.00 87.50 145 LEU A CA 1
ATOM 1155 C C . LEU A 1 145 ? 27.599 -4.019 -5.468 1.00 87.50 145 LEU A C 1
ATOM 1157 O O . LEU A 1 145 ? 28.260 -3.674 -4.493 1.00 87.50 145 LEU A O 1
ATOM 1161 N N . THR A 1 146 ? 27.293 -5.297 -5.696 1.00 84.50 146 THR A N 1
ATOM 1162 C CA . THR A 1 146 ? 27.675 -6.407 -4.801 1.00 84.50 146 THR A CA 1
ATOM 1163 C C . THR A 1 146 ? 29.032 -7.027 -5.130 1.00 84.50 146 THR A C 1
ATOM 1165 O O . THR A 1 146 ? 29.482 -7.923 -4.418 1.00 84.50 146 THR A O 1
ATOM 1168 N N . GLY A 1 147 ? 29.699 -6.573 -6.197 1.00 78.25 147 GLY A N 1
ATOM 1169 C CA . GLY A 1 147 ? 30.970 -7.145 -6.651 1.00 78.25 147 GLY A CA 1
ATOM 1170 C C . GLY A 1 147 ? 30.841 -8.563 -7.223 1.00 78.25 147 GLY A C 1
ATOM 1171 O O . GLY A 1 147 ? 31.832 -9.285 -7.290 1.00 78.25 147 GLY A O 1
ATOM 1172 N N . LEU A 1 148 ? 29.631 -8.973 -7.626 1.00 70.50 148 LEU A N 1
ATOM 1173 C CA . LEU A 1 148 ? 29.318 -10.307 -8.160 1.00 70.50 148 LEU A CA 1
ATOM 1174 C C . LEU A 1 148 ? 29.269 -10.341 -9.699 1.00 70.50 148 LEU A C 1
ATOM 1176 O O . LEU A 1 148 ? 28.637 -11.223 -10.282 1.00 70.50 148 LEU A O 1
ATOM 1180 N N . SER A 1 149 ? 29.912 -9.387 -10.376 1.00 63.16 149 SER A N 1
ATOM 1181 C CA . SER A 1 149 ? 29.950 -9.337 -11.838 1.00 63.16 149 SER A CA 1
ATOM 1182 C C . SER A 1 149 ? 30.722 -10.529 -12.419 1.00 63.16 149 SER A C 1
ATOM 1184 O O . SER A 1 149 ? 31.884 -10.775 -12.097 1.00 63.16 149 SER A O 1
ATOM 1186 N N . SER A 1 150 ? 30.071 -11.291 -13.302 1.00 52.78 150 SER A N 1
ATOM 1187 C CA . SER A 1 150 ? 30.731 -12.349 -14.072 1.00 52.78 150 SER A CA 1
ATOM 1188 C C . SER A 1 150 ? 31.631 -11.751 -15.165 1.00 52.78 150 SER A C 1
ATOM 1190 O O . SER A 1 150 ? 31.257 -10.739 -15.759 1.00 52.78 150 SER A O 1
ATOM 1192 N N . PRO A 1 151 ? 32.763 -12.385 -15.519 1.00 49.69 151 PRO A N 1
ATOM 1193 C CA . PRO A 1 151 ? 33.659 -11.902 -16.576 1.00 49.69 151 PRO A CA 1
ATOM 1194 C C . PRO A 1 151 ? 33.055 -11.905 -17.999 1.00 49.69 151 PRO A C 1
ATOM 1196 O O . PRO A 1 151 ? 33.688 -11.394 -18.917 1.00 49.69 151 PRO A O 1
ATOM 1199 N N . GLU A 1 152 ? 31.844 -12.442 -18.202 1.00 46.53 152 GLU A N 1
ATOM 1200 C CA . GLU A 1 152 ? 31.175 -12.519 -19.515 1.00 46.53 152 GLU A CA 1
ATOM 1201 C C . GLU A 1 152 ? 30.195 -11.367 -19.805 1.00 46.53 152 GLU A C 1
ATOM 1203 O O . GLU A 1 152 ? 29.713 -11.218 -20.928 1.00 46.53 152 GLU A O 1
ATOM 1208 N N . THR A 1 153 ? 29.917 -10.500 -18.831 1.00 46.47 153 THR A N 1
ATOM 1209 C CA . THR A 1 153 ? 29.103 -9.296 -19.049 1.00 46.47 153 THR A CA 1
ATOM 1210 C C . THR A 1 153 ? 30.000 -8.143 -19.482 1.00 46.47 153 THR A C 1
ATOM 1212 O O . THR A 1 153 ? 30.890 -7.746 -18.729 1.00 46.47 153 THR A O 1
ATOM 1215 N N . LYS A 1 154 ? 29.772 -7.587 -20.687 1.00 39.69 154 LYS A N 1
ATOM 1216 C CA . LYS A 1 154 ? 30.428 -6.339 -21.122 1.00 39.69 154 LYS A CA 1
ATOM 1217 C C . LYS A 1 154 ? 30.321 -5.312 -19.986 1.00 39.69 154 LYS A C 1
ATOM 1219 O O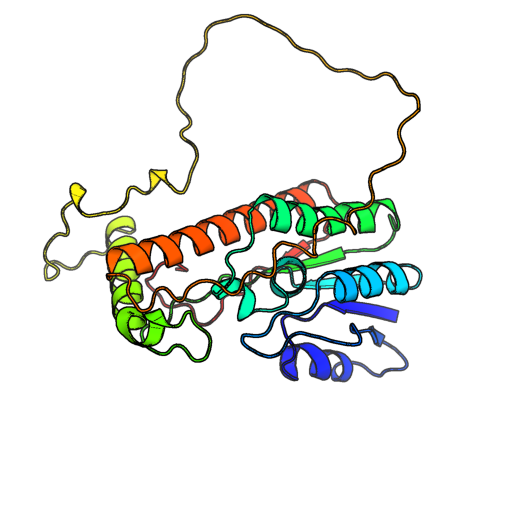 . LYS A 1 154 ? 29.209 -5.109 -19.494 1.00 39.69 154 LYS A O 1
ATOM 1224 N N . PRO A 1 155 ? 31.426 -4.672 -19.572 1.00 39.44 155 PRO A N 1
ATOM 1225 C CA . PRO A 1 155 ? 31.366 -3.657 -18.536 1.00 39.44 155 PRO A CA 1
ATOM 1226 C C . PRO A 1 155 ? 30.460 -2.529 -19.032 1.00 39.44 155 PRO A C 1
ATOM 1228 O O . PRO A 1 155 ? 30.770 -1.869 -20.023 1.00 39.44 155 PRO A O 1
ATOM 1231 N N . VAL A 1 156 ? 29.322 -2.334 -18.367 1.00 46.09 156 VAL A N 1
ATOM 1232 C CA . VAL A 1 156 ? 28.575 -1.081 -18.480 1.00 46.09 156 VAL A CA 1
ATOM 1233 C C . VAL A 1 156 ? 29.483 -0.022 -17.872 1.00 46.09 156 VAL A C 1
ATOM 1235 O O . VAL A 1 156 ? 29.943 -0.184 -16.738 1.00 46.09 156 VAL A O 1
ATOM 1238 N N . SER A 1 157 ? 29.832 1.005 -18.645 1.00 39.88 157 SER A N 1
ATOM 1239 C CA . SER A 1 157 ? 30.723 2.046 -18.149 1.00 39.88 157 SER A CA 1
ATOM 1240 C C . SER A 1 157 ? 30.053 2.776 -16.982 1.00 39.88 157 SER A C 1
ATOM 1242 O O . SER A 1 157 ? 28.834 2.941 -16.955 1.00 39.88 157 SER A O 1
ATOM 1244 N N . ALA A 1 158 ? 30.840 3.223 -16.002 1.00 41.62 158 ALA A N 1
ATOM 1245 C CA . ALA A 1 158 ? 30.313 3.945 -14.843 1.00 41.62 158 ALA A CA 1
ATOM 1246 C C . ALA A 1 158 ? 29.569 5.246 -15.218 1.00 41.62 158 ALA A C 1
ATOM 1248 O O . ALA A 1 158 ? 28.796 5.751 -14.411 1.00 41.62 158 ALA A O 1
ATOM 1249 N N . SER A 1 159 ? 29.778 5.769 -16.432 1.00 41.25 159 SER A N 1
ATOM 1250 C CA . SER A 1 159 ? 29.065 6.922 -16.993 1.00 41.25 159 SER A CA 1
ATOM 1251 C C . SER A 1 159 ? 27.708 6.580 -17.620 1.00 41.25 159 SER A C 1
ATOM 1253 O O . SER A 1 159 ? 26.909 7.488 -17.812 1.00 41.25 159 SER A O 1
ATOM 1255 N N . ASP A 1 160 ? 27.427 5.301 -17.903 1.00 45.09 160 ASP A N 1
ATOM 1256 C CA . ASP A 1 160 ? 26.143 4.827 -18.452 1.00 45.09 160 ASP A CA 1
ATOM 1257 C C . ASP A 1 160 ? 25.194 4.309 -17.360 1.00 45.09 160 ASP A C 1
ATOM 1259 O O . ASP A 1 160 ? 24.161 3.714 -17.666 1.00 45.09 160 ASP A O 1
ATOM 1263 N N . LEU A 1 161 ? 25.553 4.457 -16.082 1.00 45.69 161 LEU A N 1
ATOM 1264 C CA . LEU A 1 161 ? 24.735 4.083 -14.931 1.00 45.69 161 LEU A CA 1
ATOM 1265 C C . LEU A 1 161 ? 24.125 5.360 -14.333 1.00 45.69 161 LEU A C 1
ATOM 1267 O O . LEU A 1 161 ? 24.882 6.281 -14.017 1.00 45.69 161 LEU A O 1
ATOM 1271 N N . PRO A 1 162 ? 22.796 5.448 -14.131 1.00 44.06 162 PRO A N 1
ATOM 1272 C CA . PRO A 1 162 ? 22.237 6.553 -13.368 1.00 44.06 162 PRO A CA 1
ATOM 1273 C C . PRO A 1 162 ? 22.864 6.546 -11.971 1.00 44.06 162 PRO A C 1
ATOM 1275 O O . PRO A 1 162 ? 22.946 5.506 -11.311 1.00 44.06 162 PRO A O 1
ATOM 1278 N N . SER A 1 163 ? 23.368 7.708 -11.554 1.00 37.03 163 SER A N 1
ATOM 1279 C CA . SER A 1 163 ? 24.080 7.858 -10.289 1.00 37.03 163 SER A CA 1
ATOM 1280 C C . SER A 1 163 ? 23.213 7.367 -9.120 1.00 37.03 163 SER A C 1
ATOM 1282 O O . SER A 1 163 ? 22.070 7.814 -8.986 1.00 37.03 163 SER A O 1
ATOM 1284 N N . PRO A 1 164 ? 23.750 6.539 -8.202 1.00 38.84 164 PRO A N 1
ATOM 1285 C CA . PRO A 1 164 ? 23.082 6.216 -6.941 1.00 38.84 164 PRO A CA 1
ATOM 1286 C C . PRO A 1 164 ? 22.744 7.459 -6.097 1.00 38.84 164 PRO A C 1
ATOM 1288 O O . PRO A 1 164 ? 21.969 7.368 -5.148 1.00 38.84 164 PRO A O 1
ATOM 1291 N N . ALA A 1 165 ? 23.308 8.629 -6.427 1.00 35.12 165 ALA A N 1
ATOM 1292 C CA . ALA A 1 165 ? 23.078 9.891 -5.728 1.00 35.12 165 ALA A CA 1
ATOM 1293 C C . ALA A 1 165 ? 21.643 10.440 -5.856 1.00 35.12 165 ALA A C 1
ATOM 1295 O O . ALA A 1 165 ? 21.278 11.327 -5.094 1.00 35.12 165 ALA A O 1
ATOM 1296 N N . GLY A 1 166 ? 20.799 9.891 -6.738 1.00 36.00 166 GLY A N 1
ATOM 1297 C CA . GLY A 1 166 ? 19.352 10.155 -6.702 1.00 36.00 166 GLY A CA 1
ATOM 1298 C C . GLY A 1 166 ? 18.623 9.487 -5.522 1.00 36.00 166 GLY A C 1
ATOM 1299 O O . GLY A 1 166 ? 17.434 9.718 -5.329 1.00 36.00 166 GLY A O 1
ATOM 1300 N N . LEU A 1 167 ? 19.309 8.641 -4.736 1.00 35.72 167 LEU A N 1
ATOM 1301 C CA . LEU A 1 167 ? 18.712 7.786 -3.699 1.00 35.72 167 LEU A CA 1
ATOM 1302 C C . LEU A 1 167 ? 19.219 8.043 -2.265 1.00 35.72 167 LEU A C 1
ATOM 1304 O O . LEU A 1 167 ? 18.800 7.315 -1.356 1.00 35.72 167 LEU A O 1
ATOM 1308 N N . LEU A 1 168 ? 20.054 9.069 -2.050 1.00 30.17 168 LEU A N 1
ATOM 1309 C CA . LEU A 1 168 ? 20.442 9.628 -0.743 1.00 30.17 168 LEU A CA 1
ATOM 1310 C C . LEU A 1 168 ? 20.776 11.128 -0.900 1.00 30.17 168 LEU A C 1
ATOM 1312 O O . LEU A 1 168 ? 21.529 11.460 -1.816 1.00 30.17 168 LEU A O 1
ATOM 1316 N N . PRO A 1 169 ? 20.319 12.041 -0.017 1.00 33.53 169 PRO A N 1
ATOM 1317 C CA . PRO A 1 169 ? 20.846 13.401 0.001 1.00 33.53 169 PRO A CA 1
ATOM 1318 C C . PRO A 1 169 ? 22.330 13.374 0.378 1.00 33.53 169 PRO A C 1
ATOM 1320 O O . PRO A 1 169 ? 22.730 12.704 1.333 1.00 33.53 169 PRO A O 1
ATOM 1323 N N . ALA A 1 170 ? 23.143 14.112 -0.376 1.00 30.80 170 ALA A N 1
ATOM 1324 C CA . ALA A 1 170 ? 24.564 14.281 -0.123 1.00 30.80 170 ALA A CA 1
ATOM 1325 C C . ALA A 1 170 ? 24.809 14.869 1.278 1.00 30.80 170 ALA A C 1
ATOM 1327 O O . ALA A 1 170 ? 24.422 15.999 1.568 1.00 30.80 170 ALA A O 1
ATOM 1328 N N . ALA A 1 171 ? 25.508 14.119 2.127 1.00 33.50 171 ALA A N 1
ATOM 1329 C CA . ALA A 1 171 ? 26.110 14.629 3.348 1.00 33.50 171 ALA A CA 1
ATOM 1330 C C . ALA A 1 171 ? 27.636 14.642 3.189 1.00 33.50 171 ALA A C 1
ATOM 1332 O O . ALA A 1 171 ? 28.279 13.612 3.359 1.00 33.50 171 ALA A O 1
ATOM 1333 N N . SER A 1 172 ? 28.196 15.810 2.856 1.00 29.98 172 SER A N 1
ATOM 1334 C CA . SER A 1 172 ? 29.517 16.309 3.296 1.00 29.98 172 SER A CA 1
ATOM 1335 C C . SER A 1 172 ? 29.822 17.630 2.562 1.00 29.98 172 SER A C 1
ATOM 1337 O O . SER A 1 172 ? 29.760 17.655 1.340 1.00 29.98 172 SER A O 1
ATOM 1339 N N . GLY A 1 173 ? 30.188 18.739 3.205 1.00 26.61 173 GLY A N 1
ATOM 1340 C CA . GLY A 1 173 ? 30.415 18.936 4.628 1.00 26.61 173 GLY A CA 1
ATOM 1341 C C . GLY A 1 173 ? 30.931 20.338 4.979 1.00 26.61 173 GLY A C 1
ATOM 1342 O O . GLY A 1 173 ? 30.936 21.236 4.145 1.00 26.61 173 GLY A O 1
ATOM 1343 N N . LYS A 1 174 ? 31.413 20.410 6.226 1.00 26.39 174 LYS A N 1
ATOM 1344 C CA . LYS A 1 174 ? 32.233 21.434 6.899 1.00 26.39 174 LYS A CA 1
ATOM 1345 C C . LYS A 1 174 ? 31.593 22.795 7.209 1.00 26.39 174 LYS A C 1
ATOM 1347 O O . LYS A 1 174 ? 31.461 23.670 6.368 1.00 26.39 174 LYS A O 1
ATOM 1352 N N . GLU A 1 175 ? 31.267 22.896 8.499 1.00 25.44 175 GLU A N 1
ATOM 1353 C CA . GLU A 1 175 ? 31.362 24.046 9.405 1.00 25.44 175 GLU A CA 1
ATOM 1354 C C . GLU A 1 175 ? 32.014 25.315 8.832 1.00 25.44 175 GLU A C 1
ATOM 1356 O O . GLU A 1 175 ? 33.196 25.309 8.504 1.00 25.44 175 GLU A O 1
ATOM 1361 N N . GLU A 1 176 ? 31.276 26.428 8.877 1.00 24.67 176 GLU A N 1
ATOM 1362 C CA . GLU A 1 176 ? 31.658 27.560 9.729 1.00 24.67 176 GLU A CA 1
ATOM 1363 C C . GLU A 1 176 ? 30.436 28.431 10.099 1.00 24.67 176 GLU A C 1
ATOM 1365 O O . GLU A 1 176 ? 29.704 28.937 9.255 1.00 24.67 176 GLU A O 1
ATOM 1370 N N . SER A 1 177 ? 30.224 28.517 11.415 1.00 27.59 177 SER A N 1
ATOM 1371 C CA . SER A 1 177 ? 29.610 29.571 12.238 1.00 27.59 177 SER A CA 1
ATOM 1372 C C . SER A 1 177 ? 28.463 30.462 11.717 1.00 27.59 177 SER A C 1
ATOM 1374 O O . SER A 1 177 ? 28.661 31.342 10.885 1.00 27.59 177 SER A O 1
ATOM 1376 N N . GLY A 1 178 ? 27.349 30.431 12.466 1.00 28.64 178 GLY A N 1
ATOM 1377 C CA . GLY A 1 178 ? 26.729 31.670 12.960 1.00 28.64 178 GLY A CA 1
ATOM 1378 C C . GLY A 1 178 ? 25.280 31.956 12.559 1.00 28.64 178 GLY A C 1
ATOM 1379 O O . GLY A 1 178 ? 25.044 32.882 11.799 1.00 28.64 178 GLY A O 1
ATOM 1380 N N . ALA A 1 179 ? 24.311 31.252 13.154 1.00 25.56 179 ALA A N 1
ATOM 1381 C CA . ALA A 1 179 ? 23.041 31.835 13.621 1.00 25.56 179 ALA A CA 1
ATOM 1382 C C . ALA A 1 179 ? 22.254 30.781 14.415 1.00 25.56 179 ALA A C 1
ATOM 1384 O O . ALA A 1 179 ? 21.719 29.827 13.856 1.00 25.56 179 ALA A O 1
ATOM 1385 N N . SER A 1 180 ? 22.185 30.941 15.737 1.00 25.20 180 SER A N 1
ATOM 1386 C CA . SER A 1 180 ? 21.309 30.136 16.584 1.00 25.20 180 SER A CA 1
ATOM 1387 C C . SER A 1 180 ? 19.862 30.584 16.382 1.00 25.20 180 SER A C 1
ATOM 1389 O O . SER A 1 180 ? 19.521 31.706 16.756 1.00 25.20 180 SER A O 1
ATOM 1391 N N . PHE A 1 181 ? 18.996 29.715 15.868 1.00 23.77 181 PHE A N 1
ATOM 1392 C CA . PHE A 1 181 ? 17.557 29.866 16.069 1.00 23.77 181 PHE A CA 1
ATOM 1393 C C . PHE A 1 181 ? 17.081 28.783 17.030 1.00 23.77 181 PHE A C 1
ATOM 1395 O O . PHE A 1 181 ? 16.896 27.623 16.676 1.00 23.77 181 PHE A O 1
ATOM 1402 N N . SER A 1 182 ? 16.957 29.196 18.289 1.00 24.59 182 SER A N 1
ATOM 1403 C CA . SER A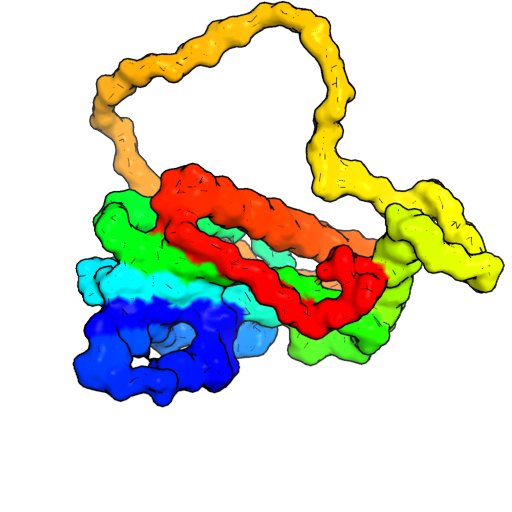 1 182 ? 16.252 28.468 19.335 1.00 24.59 182 SER A CA 1
ATOM 1404 C C . SER A 1 182 ? 14.753 28.661 19.129 1.00 24.59 182 SER A C 1
ATOM 1406 O O . SER A 1 182 ? 14.308 29.793 18.935 1.00 24.59 182 SER A O 1
ATOM 1408 N N . PHE A 1 183 ? 13.976 27.584 19.211 1.00 25.31 183 PHE A N 1
ATOM 1409 C CA . PHE A 1 183 ? 12.541 27.677 19.446 1.00 25.31 183 PHE A CA 1
ATOM 1410 C C . PHE A 1 183 ? 12.190 26.865 20.691 1.00 25.31 183 PHE A C 1
ATOM 1412 O O . PHE A 1 183 ? 12.251 25.639 20.705 1.00 25.31 183 PHE A O 1
ATOM 1419 N N . ALA A 1 184 ? 11.824 27.594 21.739 1.00 23.86 184 ALA A N 1
ATOM 1420 C CA . ALA A 1 184 ? 11.068 27.106 22.881 1.00 23.86 184 ALA A CA 1
ATOM 1421 C C . ALA A 1 184 ? 9.808 27.990 23.028 1.00 23.86 184 ALA A C 1
ATOM 1423 O O . ALA A 1 184 ? 9.774 29.098 22.488 1.00 23.86 184 ALA A O 1
ATOM 1424 N N . PRO A 1 185 ? 8.745 27.487 23.676 1.00 35.97 185 PRO A N 1
ATOM 1425 C CA . PRO A 1 185 ? 7.384 27.601 23.159 1.00 35.97 185 PRO A CA 1
ATOM 1426 C C . PRO A 1 185 ? 6.573 28.744 23.780 1.00 35.97 185 PRO A C 1
ATOM 1428 O O . PRO A 1 185 ? 6.761 29.096 24.942 1.00 35.97 185 PRO A O 1
ATOM 1431 N N . ALA A 1 186 ? 5.584 29.241 23.032 1.00 26.58 186 ALA A N 1
ATOM 1432 C CA . ALA A 1 186 ? 4.462 30.000 23.580 1.00 26.58 186 ALA A CA 1
ATOM 1433 C C . ALA A 1 186 ? 3.159 29.683 22.817 1.00 26.58 186 ALA A C 1
ATOM 1435 O O . ALA A 1 186 ? 2.933 30.113 21.691 1.00 26.58 186 ALA A O 1
ATOM 1436 N N . ILE A 1 187 ? 2.335 28.882 23.487 1.00 26.86 187 ILE A N 1
ATOM 1437 C CA . ILE A 1 187 ? 0.868 28.732 23.418 1.00 26.86 187 ILE A CA 1
ATOM 1438 C C . ILE A 1 187 ? 0.238 30.155 23.498 1.00 26.86 187 ILE A C 1
ATOM 1440 O O . ILE A 1 187 ? 0.758 30.954 24.273 1.00 26.86 187 ILE A O 1
ATOM 1444 N N . THR A 1 188 ? -0.766 30.640 22.739 1.00 26.08 188 THR A N 1
ATOM 1445 C CA . THR A 1 188 ? -2.145 30.197 22.359 1.00 26.08 188 THR A CA 1
ATOM 1446 C C . THR A 1 188 ? -2.771 31.292 21.417 1.00 26.08 188 THR A C 1
ATOM 1448 O O . THR A 1 188 ? -2.129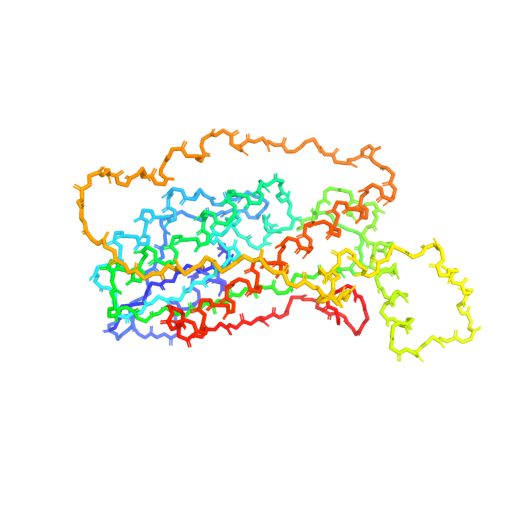 32.320 21.213 1.00 26.08 188 THR A O 1
ATOM 1451 N N . PRO A 1 189 ? -4.050 31.256 20.958 1.00 36.94 189 PRO A N 1
ATOM 1452 C CA . PRO A 1 189 ? -4.698 30.301 20.047 1.00 36.94 189 PRO A CA 1
ATOM 1453 C C . PRO A 1 189 ? -5.623 31.027 19.021 1.00 36.94 189 PRO A C 1
ATOM 1455 O O . PRO A 1 189 ? -6.658 31.553 19.413 1.00 36.94 189 PRO A O 1
ATOM 1458 N N . SER A 1 190 ? -5.352 31.065 17.714 1.00 27.66 190 SER A N 1
ATOM 1459 C CA . SER A 1 190 ? -6.432 31.404 16.757 1.00 27.66 190 SER A CA 1
ATOM 1460 C C . SER A 1 190 ? -6.032 31.125 15.315 1.00 27.66 190 SER A C 1
ATOM 1462 O O . SER A 1 190 ? -5.491 31.987 14.630 1.00 27.66 190 SER A O 1
ATOM 1464 N N . ALA A 1 191 ? -6.280 29.904 14.867 1.00 28.61 191 ALA A N 1
ATOM 1465 C CA . ALA A 1 191 ? -6.572 29.590 13.476 1.00 28.61 191 ALA A CA 1
ATOM 1466 C C . ALA A 1 191 ? -7.132 28.169 13.469 1.00 28.61 191 ALA A C 1
ATOM 1468 O O . ALA A 1 191 ? -6.495 27.245 13.975 1.00 28.61 191 ALA A O 1
ATOM 1469 N N . GLU A 1 192 ? -8.355 28.013 12.978 1.00 26.84 192 GLU A N 1
ATOM 1470 C CA . GLU A 1 192 ? -8.970 26.705 12.777 1.00 26.84 192 GLU A CA 1
ATOM 1471 C C . GLU A 1 192 ? -8.091 25.845 11.850 1.00 26.84 192 GLU A C 1
ATOM 1473 O O . GLU A 1 192 ? -7.506 26.377 10.900 1.00 26.84 192 GLU A O 1
ATOM 1478 N N . PRO A 1 193 ? -7.973 24.528 12.095 1.00 31.52 193 PRO A N 1
ATOM 1479 C CA . PRO A 1 193 ? -7.220 23.657 11.211 1.00 31.52 193 PRO A CA 1
ATOM 1480 C C . PRO A 1 193 ? -7.978 23.515 9.888 1.00 31.52 193 PRO A C 1
ATOM 1482 O O . PRO A 1 193 ? -9.137 23.091 9.850 1.00 31.52 193 PRO A O 1
ATOM 1485 N N . VAL A 1 194 ? -7.314 23.876 8.791 1.00 30.89 194 VAL A N 1
ATOM 1486 C CA . VAL A 1 194 ? -7.814 23.637 7.436 1.00 30.89 194 VAL A CA 1
ATOM 1487 C C . VAL A 1 194 ? -7.940 22.126 7.260 1.00 30.89 194 VAL A C 1
ATOM 1489 O O . VAL A 1 194 ? -6.957 21.395 7.328 1.00 30.89 194 VAL A O 1
ATOM 1492 N N . SER A 1 195 ? -9.177 21.662 7.113 1.00 35.19 195 SER A N 1
ATOM 1493 C CA . SER A 1 195 ? -9.511 20.244 7.014 1.00 35.19 195 SER A CA 1
ATOM 1494 C C . SER A 1 195 ? -8.922 19.638 5.738 1.00 35.19 195 SER A C 1
ATOM 1496 O O . SER A 1 195 ? -9.076 20.207 4.659 1.00 35.19 195 SER A O 1
ATOM 1498 N N . ALA A 1 196 ? -8.307 18.457 5.856 1.00 42.12 196 ALA A N 1
ATOM 1499 C CA . ALA A 1 196 ? -7.659 17.701 4.778 1.00 42.12 196 ALA A CA 1
ATOM 1500 C C . ALA A 1 196 ? -8.589 17.279 3.614 1.00 42.12 196 ALA A C 1
ATOM 1502 O O . ALA A 1 196 ? -8.145 16.656 2.659 1.00 42.12 196 ALA A O 1
ATOM 1503 N N . SER A 1 197 ? -9.879 17.623 3.659 1.00 38.12 197 SER A N 1
ATOM 1504 C CA . SER A 1 197 ? -10.898 17.194 2.697 1.00 38.12 197 SER A CA 1
ATOM 1505 C C . SER A 1 197 ? -10.942 17.997 1.388 1.00 38.12 197 SER A C 1
ATOM 1507 O O . SER A 1 197 ? -11.795 17.723 0.548 1.00 38.12 197 SER A O 1
ATOM 1509 N N . SER A 1 198 ? -10.109 19.029 1.212 1.00 36.88 198 SER A N 1
ATOM 1510 C CA . SER A 1 198 ? -10.198 19.950 0.063 1.00 36.88 198 SER A CA 1
ATOM 1511 C C . SER A 1 198 ? -9.175 19.711 -1.054 1.00 36.88 198 SER A C 1
ATOM 1513 O O . SER A 1 198 ? -9.304 20.333 -2.105 1.00 36.88 198 SER A O 1
ATOM 1515 N N . LEU A 1 199 ? -8.197 18.815 -0.876 1.00 46.81 199 LEU A N 1
ATOM 1516 C CA . LEU A 1 199 ? -7.118 18.600 -1.857 1.00 46.81 199 LEU A CA 1
ATOM 1517 C C . LEU A 1 199 ? -7.367 17.439 -2.838 1.00 46.81 199 LEU A C 1
ATOM 1519 O O . LEU A 1 199 ? -6.674 17.336 -3.845 1.00 46.81 199 LEU A O 1
ATOM 1523 N N . ASP A 1 200 ? -8.356 16.575 -2.595 1.00 46.94 200 ASP A N 1
ATOM 1524 C CA . ASP A 1 200 ? -8.459 15.292 -3.312 1.00 46.94 200 ASP A CA 1
ATOM 1525 C C . ASP A 1 200 ? -9.167 15.341 -4.678 1.00 46.94 200 ASP A C 1
ATOM 1527 O O . ASP A 1 200 ? -9.045 14.398 -5.461 1.00 46.94 200 ASP A O 1
ATOM 1531 N N . ASN A 1 201 ? -9.894 16.415 -5.006 1.00 41.41 201 ASN A N 1
ATOM 1532 C CA . ASN A 1 201 ? -10.738 16.431 -6.212 1.00 41.41 201 ASN A CA 1
ATOM 1533 C C . ASN A 1 201 ? -10.033 16.878 -7.505 1.00 41.41 201 ASN A C 1
ATOM 1535 O O . ASN A 1 201 ? -10.609 16.694 -8.576 1.00 41.41 201 ASN A O 1
ATOM 1539 N N . GLU A 1 202 ? -8.811 17.421 -7.452 1.00 41.31 202 GLU A N 1
ATOM 1540 C CA . GLU A 1 202 ? -8.126 17.942 -8.655 1.00 41.31 202 GLU A CA 1
ATOM 1541 C C . GLU A 1 202 ? -6.977 17.064 -9.179 1.00 41.31 202 GLU A C 1
ATOM 1543 O O . GLU A 1 202 ? -6.585 17.206 -10.335 1.00 41.31 202 GLU A O 1
ATOM 1548 N N . ASP A 1 203 ? -6.485 16.097 -8.398 1.00 46.00 203 ASP A N 1
ATOM 1549 C CA . ASP A 1 203 ? -5.370 15.221 -8.806 1.00 46.00 203 ASP A CA 1
ATOM 1550 C C . ASP A 1 203 ? -5.829 13.942 -9.544 1.00 46.00 203 ASP A C 1
ATOM 1552 O O . ASP A 1 203 ? -5.019 13.072 -9.867 1.00 46.00 203 ASP A O 1
ATOM 1556 N N . SER A 1 204 ? -7.124 13.822 -9.872 1.00 44.34 204 SER A N 1
ATOM 1557 C CA . SER A 1 204 ? -7.655 12.763 -10.748 1.00 44.34 204 SER A CA 1
ATOM 1558 C C . SER A 1 204 ? -7.323 13.035 -12.220 1.00 44.34 204 SER A C 1
ATOM 1560 O O . SER A 1 204 ? -8.209 13.130 -13.068 1.00 44.34 204 SER A O 1
ATOM 1562 N N . GLN A 1 205 ? -6.042 13.170 -12.547 1.00 40.66 205 GLN A N 1
ATOM 1563 C CA . GLN A 1 205 ? -5.584 13.113 -13.928 1.00 40.66 205 GLN A CA 1
ATOM 1564 C C . GLN A 1 205 ? -5.217 11.660 -14.239 1.00 40.66 205 GLN A C 1
ATOM 1566 O O . GLN A 1 205 ? -4.295 11.096 -13.653 1.00 40.66 205 GLN A O 1
ATOM 1571 N N . CYS A 1 206 ? -5.978 11.032 -15.145 1.00 40.09 206 CYS A N 1
ATOM 1572 C CA . CYS A 1 206 ? -5.495 9.841 -15.842 1.00 40.09 206 CYS A CA 1
ATOM 1573 C C . CYS A 1 206 ? -4.151 10.216 -16.477 1.00 40.09 206 CYS A C 1
ATOM 1575 O O . CYS A 1 206 ? -4.130 11.179 -17.247 1.00 40.09 206 CYS A O 1
ATOM 1577 N N . PRO A 1 207 ? -3.047 9.529 -16.156 1.00 49.56 207 PRO A N 1
ATOM 1578 C CA . PRO A 1 207 ? -1.762 9.885 -16.725 1.00 49.56 207 PRO A CA 1
ATOM 1579 C C . PRO A 1 207 ? -1.805 9.631 -18.226 1.00 49.56 207 PRO A C 1
ATOM 1581 O O . PRO A 1 207 ? -2.345 8.612 -18.666 1.00 49.56 207 PRO A O 1
ATOM 1584 N N . GLU A 1 208 ? -1.225 10.541 -19.004 1.00 47.44 208 GLU A N 1
ATOM 1585 C CA . GLU A 1 208 ? -0.828 10.228 -20.370 1.00 47.44 208 GLU A CA 1
ATOM 1586 C C . GLU A 1 208 ? 0.044 8.972 -20.319 1.00 47.44 208 GLU A C 1
ATOM 1588 O O . GLU A 1 208 ? 1.058 8.914 -19.621 1.00 47.44 208 GLU A O 1
ATOM 1593 N N . SER A 1 209 ? -0.401 7.925 -21.002 1.00 52.91 209 SER A N 1
ATOM 1594 C CA . SER A 1 209 ? 0.316 6.665 -21.070 1.00 52.91 209 SER A CA 1
ATOM 1595 C C . SER A 1 209 ? 1.710 6.916 -21.652 1.00 52.91 209 SER A C 1
ATOM 1597 O O . SER A 1 209 ? 1.806 7.419 -22.771 1.00 52.91 209 SER A O 1
ATOM 1599 N N . CYS A 1 210 ? 2.794 6.512 -20.979 1.00 54.47 210 CYS A N 1
ATOM 1600 C CA . CYS A 1 210 ? 4.147 6.555 -21.565 1.00 54.47 210 CYS A CA 1
ATOM 1601 C C . CYS A 1 210 ? 4.335 5.557 -22.732 1.00 54.47 210 CYS A C 1
ATOM 1603 O O . CYS A 1 210 ? 5.462 5.167 -23.023 1.00 54.47 210 CYS A O 1
ATOM 1605 N N . LEU A 1 211 ? 3.261 5.123 -23.402 1.00 54.97 211 LEU A N 1
ATOM 1606 C CA . LEU A 1 211 ? 3.297 4.226 -24.561 1.00 54.97 211 LEU A CA 1
ATOM 1607 C C . LEU A 1 211 ? 4.199 4.765 -25.684 1.00 54.97 211 LEU A C 1
ATOM 1609 O O . LEU A 1 211 ? 4.813 3.974 -26.401 1.00 54.97 211 LEU A O 1
ATOM 1613 N N . ASP A 1 212 ? 4.338 6.091 -25.776 1.00 60.56 212 ASP A N 1
ATOM 1614 C CA . ASP A 1 212 ? 5.178 6.770 -26.768 1.00 60.56 212 ASP A CA 1
ATOM 1615 C C . ASP A 1 212 ? 6.611 7.064 -26.279 1.00 60.56 212 ASP A C 1
ATOM 1617 O O . ASP A 1 212 ? 7.436 7.570 -27.043 1.00 60.56 212 ASP A O 1
ATOM 1621 N N . GLY A 1 213 ? 6.931 6.745 -25.020 1.00 70.19 213 GLY A N 1
ATOM 1622 C CA . GLY A 1 213 ? 8.256 6.950 -24.436 1.00 70.19 213 GLY A CA 1
ATOM 1623 C C . GLY A 1 213 ? 9.292 5.951 -24.956 1.00 70.19 213 GLY A C 1
ATOM 1624 O O . GLY A 1 213 ? 8.989 4.793 -25.262 1.00 70.19 213 GLY A O 1
ATOM 1625 N N . ASP A 1 214 ? 10.550 6.383 -25.036 1.00 90.81 214 ASP A N 1
ATOM 1626 C CA . ASP A 1 214 ? 11.659 5.452 -25.218 1.00 90.81 214 ASP A CA 1
ATOM 1627 C C . ASP A 1 214 ? 11.956 4.676 -23.920 1.00 90.81 214 ASP A C 1
ATOM 1629 O O . ASP A 1 214 ? 11.338 4.885 -22.870 1.00 90.81 214 ASP A O 1
ATOM 1633 N N . PHE A 1 215 ? 12.884 3.721 -24.004 1.00 93.12 215 PHE A N 1
ATOM 1634 C CA . PHE A 1 215 ? 13.249 2.885 -22.862 1.00 93.12 215 PHE A CA 1
ATOM 1635 C C . PHE A 1 215 ? 13.749 3.706 -21.663 1.00 93.12 215 PHE A C 1
ATOM 1637 O O . PHE A 1 215 ? 13.424 3.361 -20.528 1.00 93.12 215 PHE A O 1
ATOM 1644 N N . GLU A 1 216 ? 14.508 4.781 -21.897 1.00 94.00 216 GLU A N 1
ATOM 1645 C CA . GLU A 1 216 ? 15.100 5.580 -20.821 1.00 94.00 216 GLU A CA 1
ATOM 1646 C C . GLU A 1 216 ? 14.032 6.399 -20.093 1.00 94.00 216 GLU A C 1
ATOM 1648 O O . GLU A 1 216 ? 14.008 6.393 -18.865 1.00 94.00 216 GLU A O 1
ATOM 1653 N N . ALA A 1 217 ? 13.083 6.996 -20.820 1.00 93.06 217 ALA A N 1
ATOM 1654 C CA . ALA A 1 217 ? 11.946 7.689 -20.214 1.00 93.06 217 ALA A CA 1
ATOM 1655 C C . ALA A 1 217 ? 11.084 6.742 -19.355 1.00 93.06 217 ALA A C 1
ATOM 1657 O O . ALA A 1 217 ? 10.693 7.079 -18.237 1.00 93.06 217 ALA A O 1
ATOM 1658 N N . CYS A 1 218 ? 10.823 5.524 -19.844 1.00 94.06 218 CYS A N 1
ATOM 1659 C CA . CYS A 1 218 ? 10.065 4.519 -19.092 1.00 94.06 218 CYS A CA 1
ATOM 1660 C C . CYS A 1 218 ? 10.825 4.030 -17.848 1.00 94.06 218 CYS A C 1
ATOM 1662 O O . CYS A 1 218 ? 10.227 3.796 -16.796 1.00 94.06 218 CYS A O 1
ATOM 1664 N N . LEU A 1 219 ? 12.148 3.868 -17.954 1.00 94.44 219 LEU A N 1
ATOM 1665 C CA . LEU A 1 219 ? 12.998 3.502 -16.824 1.00 94.44 219 LEU A CA 1
ATOM 1666 C C . LEU A 1 219 ? 13.046 4.621 -15.775 1.00 94.44 219 LEU A C 1
ATOM 1668 O O . LEU A 1 219 ? 12.982 4.327 -14.582 1.00 94.44 219 LEU A O 1
ATOM 1672 N N . GLU A 1 220 ? 13.141 5.882 -16.198 1.00 94.25 220 GLU A N 1
ATOM 1673 C CA . GLU A 1 220 ? 13.119 7.043 -15.307 1.00 94.25 220 GLU A CA 1
ATOM 1674 C C . GLU A 1 220 ? 11.805 7.115 -14.526 1.00 94.25 220 GLU A C 1
ATOM 1676 O O . GLU A 1 220 ? 11.831 7.201 -13.300 1.00 94.25 220 GLU A O 1
ATOM 1681 N N . ASP A 1 221 ? 10.665 6.976 -15.203 1.00 93.75 221 ASP A N 1
ATOM 1682 C CA . ASP A 1 221 ? 9.349 6.933 -14.560 1.00 93.75 221 ASP A CA 1
ATOM 1683 C C . ASP A 1 221 ? 9.222 5.756 -13.566 1.00 93.75 221 ASP A C 1
ATOM 1685 O O . ASP A 1 221 ? 8.758 5.925 -12.430 1.00 93.75 221 ASP A O 1
ATOM 1689 N N . TYR A 1 222 ? 9.706 4.563 -13.938 1.00 94.19 222 TYR A N 1
ATOM 1690 C CA . TYR A 1 222 ? 9.762 3.415 -13.028 1.00 94.19 222 TYR A CA 1
ATOM 1691 C C . TYR A 1 222 ? 10.578 3.741 -11.765 1.00 94.19 222 TYR A C 1
ATOM 1693 O O . TYR A 1 222 ? 10.111 3.527 -10.641 1.00 94.19 222 TYR A O 1
ATOM 1701 N N . LEU A 1 223 ? 11.791 4.275 -11.933 1.00 94.12 223 LEU A N 1
ATOM 1702 C CA . LEU A 1 223 ? 12.702 4.588 -10.832 1.00 94.12 223 LEU A CA 1
ATOM 1703 C C . LEU A 1 223 ? 12.181 5.722 -9.949 1.00 94.12 223 LEU A C 1
ATOM 1705 O O . LEU A 1 223 ? 12.268 5.613 -8.725 1.00 94.12 223 LEU A O 1
ATOM 1709 N N . ALA A 1 224 ? 11.604 6.768 -10.540 1.00 93.94 224 ALA A N 1
ATOM 1710 C CA . ALA A 1 224 ? 11.047 7.907 -9.821 1.00 93.94 224 ALA A CA 1
ATOM 1711 C C . ALA A 1 224 ? 9.929 7.468 -8.867 1.00 93.94 224 ALA A C 1
ATOM 1713 O O . ALA A 1 224 ? 9.946 7.816 -7.683 1.00 93.94 224 ALA A O 1
ATOM 1714 N N . ARG A 1 225 ? 9.008 6.611 -9.329 1.00 93.31 225 ARG A N 1
ATOM 1715 C CA . ARG A 1 225 ? 7.954 6.062 -8.460 1.00 93.31 225 ARG A CA 1
ATOM 1716 C C . ARG A 1 225 ? 8.519 5.191 -7.348 1.00 93.31 225 ARG A C 1
ATOM 1718 O O . ARG A 1 225 ? 8.127 5.337 -6.193 1.00 93.31 225 ARG A O 1
ATOM 1725 N N . ARG A 1 226 ? 9.489 4.320 -7.645 1.00 93.25 226 ARG A N 1
ATOM 1726 C CA . ARG A 1 226 ? 10.133 3.491 -6.608 1.00 93.25 226 ARG A CA 1
ATOM 1727 C C . ARG A 1 226 ? 10.901 4.334 -5.583 1.00 93.25 226 ARG A C 1
ATOM 1729 O O . ARG A 1 226 ? 10.890 3.993 -4.400 1.00 93.25 226 ARG A O 1
ATOM 1736 N N . ALA A 1 227 ? 11.506 5.447 -5.997 1.00 94.12 227 ALA A N 1
ATOM 1737 C CA . ALA A 1 227 ? 12.156 6.394 -5.094 1.00 94.12 227 ALA A CA 1
ATOM 1738 C C . ALA A 1 227 ? 11.146 7.071 -4.152 1.00 94.12 227 ALA A C 1
ATOM 1740 O O . ALA A 1 227 ? 11.380 7.118 -2.942 1.00 94.12 227 ALA A O 1
ATOM 1741 N N . LEU A 1 228 ? 9.994 7.507 -4.670 1.00 95.25 228 LEU A N 1
ATOM 1742 C CA . LEU A 1 228 ? 8.919 8.088 -3.861 1.00 95.25 228 LEU A CA 1
ATOM 1743 C C . LEU A 1 228 ? 8.326 7.067 -2.874 1.00 95.25 228 LEU A C 1
ATOM 1745 O O . LEU A 1 228 ? 8.178 7.361 -1.687 1.00 95.25 228 LEU A O 1
ATOM 1749 N N . ASN A 1 229 ? 8.101 5.828 -3.320 1.00 94.94 229 ASN A N 1
ATOM 1750 C CA . ASN A 1 229 ? 7.626 4.734 -2.465 1.00 94.94 229 ASN A CA 1
ATOM 1751 C C . ASN A 1 229 ? 8.608 4.438 -1.320 1.00 94.94 229 ASN A C 1
ATOM 1753 O O . ASN A 1 229 ? 8.202 4.247 -0.168 1.00 94.94 229 ASN A O 1
ATOM 1757 N N . LYS A 1 230 ? 9.916 4.452 -1.615 1.00 95.12 230 LYS A N 1
ATOM 1758 C CA . LYS A 1 230 ? 10.978 4.332 -0.606 1.00 95.12 230 LYS A CA 1
ATOM 1759 C C . LYS A 1 230 ? 10.934 5.498 0.380 1.00 95.12 230 LYS A C 1
ATOM 1761 O O . LYS A 1 230 ? 11.034 5.267 1.582 1.00 95.12 230 LYS A O 1
ATOM 1766 N N . GLN A 1 231 ? 10.767 6.731 -0.094 1.00 97.06 231 GLN A N 1
ATOM 1767 C CA . GLN A 1 231 ? 10.691 7.906 0.774 1.00 97.06 231 GLN A CA 1
ATOM 1768 C C . GLN A 1 231 ? 9.509 7.810 1.749 1.00 97.06 231 GLN A C 1
ATOM 1770 O O . GLN A 1 231 ? 9.697 8.015 2.946 1.00 97.06 231 GLN A O 1
ATOM 1775 N N . LEU A 1 232 ? 8.324 7.421 1.277 1.00 97.88 232 LEU A N 1
ATOM 1776 C CA . LEU A 1 232 ? 7.141 7.230 2.128 1.00 97.88 232 LEU A CA 1
ATOM 1777 C C . LEU A 1 232 ? 7.330 6.083 3.132 1.00 97.88 232 LEU A C 1
ATOM 1779 O O . LEU A 1 232 ? 6.943 6.207 4.292 1.00 97.88 232 LEU A O 1
ATOM 1783 N N . SER A 1 233 ? 8.006 5.006 2.726 1.00 96.88 233 SER A N 1
ATOM 1784 C CA . SER A 1 233 ? 8.379 3.903 3.625 1.00 96.88 233 SER A CA 1
ATOM 1785 C C . SER A 1 233 ? 9.326 4.355 4.742 1.00 96.88 233 SER A C 1
ATOM 1787 O O . SER A 1 233 ? 9.137 3.993 5.902 1.00 96.88 233 SER A O 1
ATOM 1789 N N . LEU A 1 234 ? 10.323 5.186 4.417 1.00 97.75 234 LEU A N 1
ATOM 1790 C CA . LEU A 1 234 ? 11.229 5.777 5.408 1.00 97.75 234 LEU A CA 1
ATOM 1791 C C . LEU A 1 234 ? 10.482 6.705 6.373 1.00 97.75 234 LEU A C 1
ATOM 1793 O O . LEU A 1 234 ? 10.753 6.696 7.567 1.00 97.75 234 LEU A O 1
ATOM 1797 N N . GLN A 1 235 ? 9.506 7.464 5.882 1.00 98.31 235 GLN A N 1
ATOM 1798 C CA . GLN A 1 235 ? 8.681 8.330 6.727 1.00 98.31 235 GLN A CA 1
ATOM 1799 C C . GLN A 1 235 ? 7.767 7.527 7.653 1.00 98.31 235 GLN A C 1
ATOM 1801 O O . GLN A 1 235 ? 7.599 7.882 8.816 1.00 98.31 235 GLN A O 1
ATOM 1806 N N . ALA A 1 236 ? 7.243 6.392 7.191 1.00 98.12 236 ALA A N 1
ATOM 1807 C CA . ALA A 1 236 ? 6.505 5.478 8.051 1.00 98.12 236 ALA A CA 1
ATOM 1808 C C . ALA A 1 236 ? 7.379 4.867 9.163 1.00 98.12 236 ALA A C 1
ATOM 1810 O O . ALA A 1 236 ? 6.885 4.630 10.263 1.00 98.12 236 ALA A O 1
ATOM 1811 N N . LEU A 1 237 ? 8.681 4.658 8.926 1.00 98.44 237 LEU A N 1
ATOM 1812 C CA . LEU A 1 237 ? 9.618 4.257 9.984 1.00 98.44 237 LEU A CA 1
ATOM 1813 C C . LEU A 1 237 ? 9.803 5.351 11.045 1.00 98.44 237 LEU A C 1
ATOM 1815 O O . LEU A 1 237 ? 9.934 5.023 12.224 1.00 98.44 237 LEU A O 1
ATOM 1819 N N . GLU A 1 238 ? 9.776 6.632 10.668 1.00 98.56 238 GLU A N 1
ATOM 1820 C CA . GLU A 1 238 ? 9.787 7.728 11.649 1.00 98.56 238 GLU A CA 1
ATOM 1821 C C . GLU A 1 238 ? 8.525 7.702 12.527 1.00 98.56 238 GLU A C 1
ATOM 1823 O O . GLU A 1 238 ? 8.633 7.831 13.744 1.00 98.56 238 GLU A O 1
ATOM 1828 N N . LEU A 1 239 ? 7.349 7.386 11.965 1.00 98.69 239 LEU A N 1
ATOM 1829 C CA . LEU A 1 239 ? 6.123 7.206 12.762 1.00 98.69 239 LEU A CA 1
ATOM 1830 C C . LEU A 1 239 ? 6.252 6.094 13.817 1.00 98.69 239 LEU A C 1
ATOM 1832 O O . LEU A 1 239 ? 5.642 6.189 14.881 1.00 98.69 239 LEU A O 1
ATOM 1836 N N . VAL A 1 240 ? 7.045 5.050 13.552 1.00 98.56 240 VAL A N 1
ATOM 1837 C CA . VAL A 1 240 ? 7.353 4.015 14.554 1.00 98.56 240 VAL A CA 1
ATOM 1838 C C . VAL A 1 240 ? 8.277 4.564 15.639 1.00 98.56 240 VAL A C 1
ATOM 1840 O O . VAL A 1 240 ? 8.014 4.368 16.822 1.00 98.56 240 VAL A O 1
ATOM 1843 N N . LYS A 1 241 ? 9.344 5.285 15.265 1.00 98.38 241 LYS A N 1
ATOM 1844 C CA . LYS A 1 241 ? 10.275 5.893 16.236 1.00 98.38 241 LYS A CA 1
ATOM 1845 C C . LYS A 1 241 ? 9.579 6.874 17.178 1.00 98.38 241 LYS A C 1
ATOM 1847 O O . LYS A 1 241 ? 9.957 6.982 18.339 1.00 98.38 241 LYS A O 1
ATOM 1852 N N . GLU A 1 242 ? 8.568 7.569 16.676 1.00 98.19 242 GLU A N 1
ATOM 1853 C CA . GLU A 1 242 ? 7.763 8.521 17.437 1.00 98.19 242 GLU A CA 1
ATOM 1854 C C . GLU A 1 242 ? 6.652 7.863 18.276 1.00 98.19 242 GLU A C 1
ATOM 1856 O O . GLU A 1 242 ? 5.952 8.554 19.013 1.00 98.19 242 GLU A O 1
ATOM 1861 N N . GLY A 1 243 ? 6.471 6.539 18.186 1.00 98.06 243 GLY A N 1
ATOM 1862 C CA . GLY A 1 243 ? 5.434 5.807 18.923 1.00 98.06 243 GLY A CA 1
ATOM 1863 C C . GLY A 1 243 ? 4.011 6.024 18.394 1.00 98.06 243 GLY A C 1
ATOM 1864 O O . GLY A 1 243 ? 3.035 5.751 19.093 1.00 98.06 243 GLY A O 1
ATOM 1865 N N . ILE A 1 244 ? 3.874 6.531 17.166 1.00 98.62 244 ILE A N 1
ATOM 1866 C CA . ILE A 1 244 ? 2.581 6.708 16.492 1.00 98.62 244 ILE A CA 1
ATOM 1867 C C . ILE A 1 244 ? 2.107 5.374 15.919 1.00 98.62 244 ILE A C 1
ATOM 1869 O O . ILE A 1 244 ? 0.946 4.999 16.090 1.00 98.62 244 ILE A O 1
ATOM 1873 N N . LEU A 1 245 ? 3.022 4.648 15.274 1.00 98.69 245 LEU A N 1
ATOM 1874 C CA . LEU A 1 245 ? 2.840 3.256 14.881 1.00 98.69 245 LEU A CA 1
ATOM 1875 C C . LEU A 1 245 ? 3.492 2.341 15.919 1.00 98.69 245 LEU A C 1
ATOM 1877 O O . LEU A 1 245 ? 4.637 2.554 16.303 1.00 98.69 245 LEU A O 1
ATOM 1881 N N . GLU A 1 246 ? 2.795 1.277 16.306 1.00 98.56 246 GLU A N 1
ATOM 1882 C CA . GLU A 1 246 ? 3.331 0.249 17.208 1.00 98.56 246 GLU A CA 1
ATOM 1883 C C . GLU A 1 246 ? 4.426 -0.574 16.517 1.00 98.56 246 GLU A C 1
ATOM 1885 O O . GLU A 1 246 ? 5.448 -0.924 17.103 1.00 98.56 246 GLU A O 1
ATOM 1890 N N . SER A 1 247 ? 4.213 -0.892 15.240 1.00 98.38 247 SER A N 1
ATOM 1891 C CA . SER A 1 247 ? 5.203 -1.536 14.382 1.00 98.38 247 SER A CA 1
ATOM 1892 C C . SER A 1 247 ? 4.809 -1.407 12.915 1.00 98.38 247 SER A C 1
ATOM 1894 O O . SER A 1 247 ? 3.627 -1.237 12.598 1.00 98.38 247 SER A O 1
ATOM 1896 N N . ILE A 1 248 ? 5.781 -1.602 12.026 1.00 98.50 248 ILE A N 1
ATOM 1897 C CA . ILE A 1 248 ? 5.554 -1.743 10.589 1.00 98.50 248 ILE A CA 1
ATOM 1898 C C . ILE A 1 248 ? 6.241 -3.000 10.047 1.00 98.50 248 ILE A C 1
ATOM 1900 O O . ILE A 1 248 ? 7.356 -3.326 10.454 1.00 98.50 248 ILE A O 1
ATOM 1904 N N . VAL A 1 249 ? 5.579 -3.696 9.122 1.00 98.19 249 VAL A N 1
ATOM 1905 C CA . VAL A 1 249 ? 6.138 -4.850 8.400 1.00 98.19 249 VAL A CA 1
ATOM 1906 C C . VAL A 1 249 ? 6.314 -4.507 6.924 1.00 98.19 249 VAL A C 1
ATOM 1908 O O . VAL A 1 249 ? 5.409 -3.960 6.299 1.00 98.19 249 VAL A O 1
ATOM 1911 N N . PHE A 1 250 ? 7.460 -4.875 6.352 1.00 96.19 250 PHE A N 1
ATOM 1912 C CA . PHE A 1 250 ? 7.744 -4.709 4.926 1.00 96.19 250 PHE A CA 1
ATOM 1913 C C . PHE A 1 250 ? 7.788 -6.071 4.223 1.00 96.19 250 PHE A C 1
ATOM 1915 O O . PHE A 1 250 ? 8.864 -6.667 4.130 1.00 96.19 250 PHE A O 1
ATOM 1922 N N . PRO A 1 251 ? 6.641 -6.618 3.773 1.00 93.06 251 PRO A N 1
ATOM 1923 C CA . PRO A 1 251 ? 6.650 -7.812 2.940 1.00 93.06 251 PRO A CA 1
ATOM 1924 C C . PRO A 1 251 ? 7.297 -7.520 1.583 1.00 93.06 251 PRO A C 1
ATOM 1926 O O . PRO A 1 251 ? 7.210 -6.411 1.054 1.00 93.06 251 PRO A O 1
ATOM 1929 N N . GLN A 1 252 ? 7.922 -8.545 1.012 1.00 87.56 252 GLN A N 1
ATOM 1930 C CA . GLN A 1 252 ? 8.39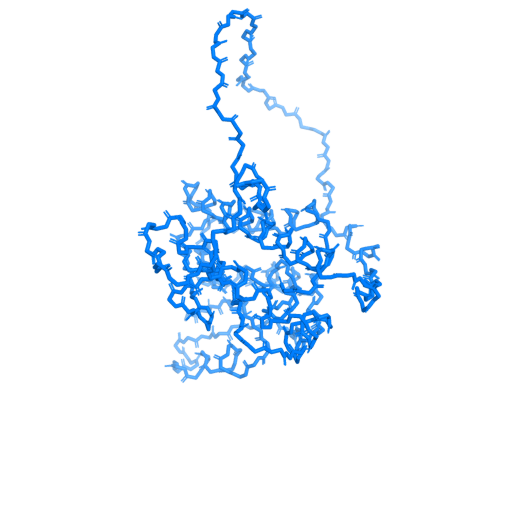8 -8.530 -0.366 1.00 87.56 252 GLN A CA 1
ATOM 1931 C C . GLN A 1 252 ? 7.353 -9.176 -1.271 1.00 87.56 252 GLN A C 1
ATOM 1933 O O . GLN A 1 252 ? 6.808 -10.227 -0.930 1.00 87.56 252 GLN A O 1
ATOM 1938 N N . ASP A 1 253 ? 7.101 -8.554 -2.415 1.00 86.44 253 ASP A N 1
ATOM 1939 C CA . ASP A 1 253 ? 6.270 -9.108 -3.479 1.00 86.44 253 ASP A CA 1
ATOM 1940 C C . ASP A 1 253 ? 7.171 -9.565 -4.626 1.00 86.44 253 ASP A C 1
ATOM 1942 O O . ASP A 1 253 ? 8.018 -8.790 -5.064 1.00 86.44 253 ASP A O 1
ATOM 1946 N N . ASP A 1 254 ? 7.021 -10.816 -5.072 1.00 80.88 254 ASP A N 1
ATOM 1947 C CA . ASP A 1 254 ? 7.717 -11.422 -6.221 1.00 80.88 254 ASP A CA 1
ATOM 1948 C C . ASP A 1 254 ? 9.189 -10.976 -6.418 1.00 80.88 254 ASP A C 1
ATOM 1950 O O . ASP A 1 254 ? 9.635 -10.677 -7.533 1.00 80.88 254 ASP A O 1
ATOM 1954 N N . SER A 1 255 ? 9.961 -10.900 -5.327 1.00 80.50 255 SER A N 1
ATOM 1955 C CA . SER A 1 255 ? 11.360 -10.469 -5.373 1.00 80.50 255 SER A CA 1
ATOM 1956 C C . SER A 1 255 ? 12.272 -11.555 -5.943 1.00 80.50 255 SER A C 1
ATOM 1958 O O . SER A 1 255 ? 12.130 -12.747 -5.667 1.00 80.50 255 SER A O 1
ATOM 1960 N N . MET A 1 256 ? 13.271 -11.118 -6.706 1.00 84.88 256 MET A N 1
ATOM 1961 C CA . MET A 1 256 ? 14.322 -11.964 -7.272 1.00 84.88 256 MET A CA 1
ATOM 1962 C C . MET A 1 256 ? 15.643 -11.724 -6.540 1.00 84.88 256 MET A C 1
ATOM 1964 O O . MET A 1 256 ? 15.831 -10.690 -5.911 1.00 84.88 256 MET A O 1
ATOM 1968 N N . ARG A 1 257 ? 16.598 -12.656 -6.664 1.00 85.06 257 ARG A N 1
ATOM 1969 C CA . ARG A 1 257 ? 17.932 -12.528 -6.042 1.00 85.06 257 ARG A CA 1
ATOM 1970 C C . ARG A 1 257 ? 18.670 -11.243 -6.447 1.00 85.06 257 ARG A C 1
ATOM 1972 O O . ARG A 1 257 ? 19.447 -10.718 -5.659 1.00 85.06 257 ARG A O 1
ATOM 1979 N N . PHE A 1 258 ? 18.468 -10.786 -7.680 1.00 87.50 258 PHE A N 1
ATOM 1980 C CA . PHE A 1 258 ? 19.043 -9.556 -8.216 1.00 87.50 258 PHE A CA 1
ATOM 1981 C C . PHE A 1 258 ? 17.939 -8.723 -8.867 1.00 87.50 258 PHE A C 1
ATOM 1983 O O . PHE A 1 258 ? 16.983 -9.279 -9.406 1.00 87.50 258 PHE A O 1
ATOM 1990 N N . GLY A 1 259 ? 18.078 -7.399 -8.830 1.00 87.50 259 GLY A N 1
ATOM 1991 C CA . GLY A 1 259 ? 17.061 -6.466 -9.309 1.00 87.50 259 GLY A CA 1
ATOM 1992 C C . GLY A 1 259 ? 16.988 -5.216 -8.438 1.00 87.50 259 GLY A C 1
ATOM 1993 O O . GLY A 1 259 ? 17.677 -5.120 -7.428 1.00 87.50 259 GLY A O 1
ATOM 1994 N N . PHE A 1 260 ? 16.131 -4.268 -8.818 1.00 88.62 260 PHE A N 1
ATOM 1995 C CA . PHE A 1 260 ? 15.893 -3.050 -8.032 1.00 88.62 260 PHE A CA 1
ATOM 1996 C C . PHE A 1 260 ? 15.340 -3.290 -6.615 1.00 88.62 260 PHE A C 1
ATOM 1998 O O . PHE A 1 260 ? 15.743 -2.555 -5.719 1.00 88.62 260 PHE A O 1
ATOM 2005 N N . PRO A 1 261 ? 14.435 -4.262 -6.381 1.00 81.25 261 PRO A N 1
ATOM 2006 C CA . PRO A 1 261 ? 13.886 -4.516 -5.044 1.00 81.25 261 PRO A CA 1
ATOM 2007 C C . PRO A 1 261 ? 14.735 -5.465 -4.177 1.00 81.25 261 PRO A C 1
ATOM 2009 O O . PRO A 1 261 ? 14.279 -5.849 -3.099 1.00 81.25 261 PRO A O 1
ATOM 2012 N N . ALA A 1 262 ? 15.892 -5.910 -4.682 1.00 58.69 262 ALA A N 1
ATOM 2013 C CA . ALA A 1 262 ? 16.731 -6.949 -4.081 1.00 58.69 262 ALA A CA 1
ATOM 2014 C C . ALA A 1 262 ? 17.810 -6.393 -3.142 1.00 58.69 262 ALA A C 1
ATOM 2016 O O . ALA A 1 262 ? 18.161 -5.200 -3.276 1.00 58.69 262 ALA A O 1
#

Secondary structure (DSSP, 8-state):
-EEEEE-SSSSHHHHTSGGGSS-TTT-EEE--S---BTTBPPPHHHHHHHHHHHGGG-SEEEEEHHHHHHSSTTHHHH----HHHHHHHHHHHHHHHHH-TT--EEEE--B----SS---SSS-TTHHHHHHHHHHHHHHHHHHHHT---TTS----TTSSPPGGGGS---------------------------GGGSTTS---PPPPGGG--HHHHHHHHHHHHHHHHHHHHHHHHHHHTTSSSEEE--BSS--SSSTT-

Sequence (262 aa):
MKILLLPLDERPCNAAFPGRLFPADKVQILLPRKLGHKKKPADFSVLSDFLFEKAKDADALLLSLDMLLYGGLIPSRLHHLKAETLFSRLHLIRELKEKYPALPIYAFATVMRCPAYSSDDEEPDYYERFGSAIHARGALMHQALTGLSSPETKPVSASDLPSPAGLLPAASGKEESGASFSFAPAITPSAEPVSASSLDNEDSQCPESCLDGDFEACLEDYLARRALNKQLSLQALELVKEGILESIVFPQDDSMRFGFPA